Protein AF-A0A1A8URA5-F1 (afdb_monomer)

Structure (mmCIF, N/CA/C/O backbone):
data_AF-A0A1A8URA5-F1
#
_entry.id   AF-A0A1A8URA5-F1
#
loop_
_atom_site.group_PDB
_atom_site.id
_atom_site.type_symbol
_atom_site.label_atom_id
_atom_site.label_alt_id
_atom_site.label_comp_id
_atom_site.label_asym_id
_atom_site.label_entity_id
_atom_site.label_seq_id
_atom_site.pdbx_PDB_ins_code
_atom_site.Cartn_x
_atom_site.Cartn_y
_atom_site.Cartn_z
_atom_site.occupancy
_atom_site.B_iso_or_equiv
_atom_site.auth_seq_id
_atom_site.auth_comp_id
_atom_site.auth_asym_id
_atom_site.auth_atom_id
_atom_site.pdbx_PDB_model_num
ATOM 1 N N . GLY A 1 1 ? 18.551 -13.572 11.278 1.00 95.88 1 GLY A N 1
ATOM 2 C CA . GLY A 1 1 ? 18.389 -14.718 10.361 1.00 95.88 1 GLY A CA 1
ATOM 3 C C . GLY A 1 1 ? 17.526 -14.340 9.178 1.00 95.88 1 GLY A C 1
ATOM 4 O O . GLY A 1 1 ? 18.045 -14.217 8.079 1.00 95.88 1 GLY A O 1
ATOM 5 N N . HIS A 1 2 ? 16.234 -14.103 9.424 1.00 98.50 2 HIS A N 1
ATOM 6 C CA . HIS A 1 2 ? 15.233 -13.831 8.387 1.00 98.50 2 HIS A CA 1
ATOM 7 C C . HIS A 1 2 ? 15.563 -12.656 7.454 1.00 98.50 2 HIS A C 1
ATOM 9 O O . HIS A 1 2 ? 15.577 -12.844 6.243 1.00 98.50 2 HIS A O 1
ATOM 15 N N . GLU A 1 3 ? 15.889 -11.480 7.999 1.00 98.44 3 GLU A N 1
ATOM 16 C CA . GLU A 1 3 ? 16.283 -10.310 7.194 1.00 98.44 3 GLU A CA 1
ATOM 17 C C . GLU A 1 3 ? 17.623 -10.545 6.473 1.00 98.44 3 GLU A C 1
ATOM 19 O O . GLU A 1 3 ? 17.683 -10.483 5.248 1.00 98.44 3 GLU A O 1
ATOM 24 N N . LEU A 1 4 ? 18.649 -10.967 7.221 1.00 98.50 4 LEU A N 1
ATOM 25 C CA . LEU A 1 4 ? 20.008 -11.196 6.713 1.00 98.50 4 LEU A CA 1
ATOM 26 C C . LEU A 1 4 ? 20.098 -12.185 5.539 1.00 98.50 4 LEU A C 1
ATOM 28 O O . LEU A 1 4 ? 21.020 -12.092 4.735 1.00 98.50 4 LEU A O 1
ATOM 32 N N . CYS A 1 5 ? 19.181 -13.154 5.433 1.00 98.19 5 CYS A N 1
ATOM 33 C CA . CYS A 1 5 ? 19.190 -14.116 4.326 1.00 98.19 5 CYS A CA 1
ATOM 34 C C . CYS A 1 5 ? 18.607 -13.552 3.016 1.00 98.19 5 CYS A C 1
ATOM 36 O O . CYS A 1 5 ? 18.732 -14.192 1.971 1.00 98.19 5 CYS A O 1
ATOM 38 N N . ARG A 1 6 ? 17.941 -12.389 3.067 1.00 98.06 6 ARG A N 1
ATOM 39 C CA . ARG A 1 6 ? 17.245 -11.734 1.946 1.00 98.06 6 ARG A CA 1
ATOM 40 C C . ARG A 1 6 ? 17.378 -10.202 2.057 1.00 98.06 6 ARG A C 1
ATOM 42 O O . ARG A 1 6 ? 16.358 -9.514 2.223 1.00 98.06 6 ARG A O 1
ATOM 49 N N . PRO A 1 7 ? 18.608 -9.663 1.973 1.00 98.31 7 PRO A N 1
ATOM 50 C CA . PRO A 1 7 ? 18.840 -8.223 2.041 1.00 98.31 7 PRO A CA 1
ATOM 51 C C . PRO A 1 7 ? 18.148 -7.496 0.873 1.00 98.31 7 PRO A C 1
ATOM 53 O O . PRO A 1 7 ? 17.602 -8.126 -0.042 1.00 98.31 7 PRO A O 1
ATOM 56 N N . GLU A 1 8 ? 18.078 -6.165 0.927 1.00 98.62 8 GLU A N 1
ATOM 57 C CA . GLU A 1 8 ? 17.204 -5.400 0.027 1.00 98.62 8 GLU A CA 1
ATOM 58 C C . GLU A 1 8 ? 17.540 -5.537 -1.464 1.00 98.62 8 GLU A C 1
ATOM 60 O O . GLU A 1 8 ? 16.646 -5.423 -2.306 1.00 98.62 8 GLU A O 1
ATOM 65 N N . GLU A 1 9 ? 18.782 -5.876 -1.798 1.00 98.69 9 GLU A N 1
ATOM 66 C CA . GLU A 1 9 ? 19.239 -6.111 -3.167 1.00 98.69 9 GLU A CA 1
ATOM 67 C C . GLU A 1 9 ? 18.506 -7.285 -3.826 1.00 98.69 9 GLU A C 1
ATOM 69 O O . GLU A 1 9 ? 18.262 -7.252 -5.033 1.00 98.69 9 GLU A O 1
ATOM 74 N N . VAL A 1 10 ? 18.097 -8.294 -3.047 1.00 98.81 10 VAL A N 1
ATOM 75 C CA . VAL A 1 10 ? 17.320 -9.439 -3.553 1.00 98.81 10 VAL A CA 1
ATOM 76 C C . VAL A 1 10 ? 15.933 -8.985 -4.019 1.00 98.81 10 VAL A C 1
ATOM 78 O O . VAL A 1 10 ? 15.452 -9.417 -5.067 1.00 98.81 10 VAL A O 1
ATOM 81 N N . GLU A 1 11 ? 15.297 -8.077 -3.273 1.00 98.88 11 GLU A N 1
ATOM 82 C CA . GLU A 1 11 ? 14.012 -7.481 -3.660 1.00 98.88 11 GLU A CA 1
ATOM 83 C C . GLU A 1 11 ? 14.175 -6.584 -4.895 1.00 98.88 11 GLU A C 1
ATOM 85 O O . GLU A 1 11 ? 13.371 -6.654 -5.830 1.00 98.88 11 GLU A O 1
ATOM 90 N N . ALA A 1 12 ? 15.235 -5.772 -4.936 1.00 98.88 12 ALA A N 1
ATOM 91 C CA . ALA A 1 12 ? 15.509 -4.868 -6.048 1.00 98.88 12 ALA A CA 1
ATOM 92 C C . ALA A 1 12 ? 15.800 -5.609 -7.364 1.00 98.88 12 ALA A C 1
ATOM 94 O O . ALA A 1 12 ? 15.259 -5.224 -8.406 1.00 98.88 12 ALA A O 1
ATOM 95 N N . GLU A 1 13 ? 16.599 -6.681 -7.327 1.00 98.88 13 GLU A N 1
ATOM 96 C CA . GLU A 1 13 ? 16.888 -7.531 -8.491 1.00 98.88 13 GLU A CA 1
ATOM 97 C C . GLU A 1 13 ? 15.596 -8.106 -9.072 1.00 98.88 13 GLU A C 1
ATOM 99 O O . GLU A 1 13 ? 15.292 -7.888 -10.250 1.00 98.88 13 GLU A O 1
ATOM 104 N N . ALA A 1 14 ? 14.797 -8.773 -8.235 1.00 98.88 14 ALA A N 1
ATOM 105 C CA . ALA A 1 14 ? 13.565 -9.418 -8.671 1.00 98.88 14 ALA A CA 1
ATOM 106 C C . ALA A 1 14 ? 12.555 -8.395 -9.214 1.00 98.88 14 ALA A C 1
ATOM 108 O O . ALA A 1 14 ? 11.916 -8.640 -10.242 1.00 98.88 14 ALA A O 1
ATOM 109 N N . THR A 1 15 ? 12.468 -7.219 -8.583 1.00 98.94 15 THR A N 1
ATOM 110 C CA . THR A 1 15 ? 11.647 -6.095 -9.055 1.00 98.94 15 THR A CA 1
ATOM 111 C C . THR A 1 15 ? 12.089 -5.647 -10.447 1.00 98.94 15 THR A C 1
ATOM 113 O O . THR A 1 15 ? 11.268 -5.533 -11.362 1.00 98.94 15 THR A O 1
ATOM 116 N N . GLN A 1 16 ? 13.393 -5.439 -10.657 1.00 98.94 16 GLN A N 1
ATOM 117 C CA . GLN A 1 16 ? 13.922 -5.006 -11.949 1.00 98.94 16 GLN A CA 1
ATOM 118 C C . GLN A 1 16 ? 13.679 -6.063 -13.030 1.00 98.94 16 GLN A C 1
ATOM 120 O O . GLN A 1 16 ? 13.247 -5.717 -14.137 1.00 98.94 16 GLN A O 1
ATOM 125 N N . ARG A 1 17 ? 13.920 -7.337 -12.717 1.00 98.88 17 ARG A N 1
ATOM 126 C CA . ARG A 1 17 ? 13.706 -8.458 -13.636 1.00 98.88 17 ARG A CA 1
ATOM 127 C C . ARG A 1 17 ? 12.240 -8.588 -14.038 1.00 98.88 17 ARG A C 1
ATOM 129 O O . ARG A 1 17 ? 11.959 -8.654 -15.235 1.00 98.88 17 ARG A O 1
ATOM 136 N N . ALA A 1 18 ? 11.309 -8.530 -13.085 1.00 98.94 18 ALA A N 1
ATOM 137 C CA . ALA A 1 18 ? 9.875 -8.582 -13.368 1.00 98.94 18 ALA A CA 1
ATOM 138 C C . ALA A 1 18 ? 9.431 -7.429 -14.282 1.00 98.94 18 ALA A C 1
ATOM 140 O O . ALA A 1 18 ? 8.738 -7.653 -15.275 1.00 98.94 18 ALA A O 1
ATOM 141 N N . ILE A 1 19 ? 9.893 -6.204 -14.008 1.00 98.94 19 ILE A N 1
ATOM 142 C CA . ILE A 1 19 ? 9.593 -5.035 -14.846 1.00 98.94 19 ILE A CA 1
ATOM 143 C C . ILE A 1 19 ? 10.140 -5.218 -16.266 1.00 98.94 19 ILE A C 1
ATOM 145 O O . ILE A 1 19 ? 9.467 -4.849 -17.229 1.00 98.94 19 ILE A O 1
ATOM 149 N N . THR A 1 20 ? 11.355 -5.745 -16.418 1.00 98.88 20 THR A N 1
ATOM 150 C CA . THR A 1 20 ? 11.961 -5.977 -17.737 1.00 98.88 20 THR A CA 1
ATOM 151 C C . THR A 1 20 ? 11.157 -6.995 -18.543 1.00 98.88 20 THR A C 1
ATOM 153 O O . THR A 1 20 ? 10.846 -6.728 -19.703 1.00 98.88 20 THR A O 1
ATOM 156 N N . ILE A 1 21 ? 10.750 -8.106 -17.921 1.00 98.88 21 ILE A N 1
ATOM 157 C CA . ILE A 1 21 ? 9.913 -9.131 -18.561 1.00 98.88 21 ILE A CA 1
ATOM 158 C C . ILE A 1 21 ? 8.566 -8.532 -18.979 1.00 98.88 21 ILE A C 1
ATOM 160 O O . ILE A 1 21 ? 8.191 -8.626 -20.145 1.00 98.88 21 ILE A O 1
ATOM 164 N N . ALA A 1 22 ? 7.866 -7.859 -18.061 1.00 98.88 22 ALA A N 1
ATOM 165 C CA . ALA A 1 22 ? 6.565 -7.255 -18.343 1.00 98.88 22 ALA A CA 1
ATOM 166 C C . ALA A 1 22 ? 6.648 -6.212 -19.468 1.00 98.88 22 ALA A C 1
ATOM 168 O O . ALA A 1 22 ? 5.794 -6.168 -20.353 1.00 98.88 22 ALA A O 1
ATOM 169 N N . HIS A 1 23 ? 7.714 -5.407 -19.483 1.00 98.50 23 HIS A N 1
ATOM 170 C CA . HIS A 1 23 ? 7.939 -4.426 -20.536 1.00 98.50 23 HIS A CA 1
ATOM 171 C C . HIS A 1 23 ? 8.137 -5.068 -21.914 1.00 98.50 23 HIS A C 1
ATOM 173 O O . HIS A 1 23 ? 7.580 -4.553 -22.884 1.00 98.50 23 HIS A O 1
ATOM 179 N N . ALA A 1 24 ? 8.881 -6.176 -21.995 1.00 98.50 24 ALA A N 1
ATOM 180 C CA . ALA A 1 24 ? 9.167 -6.869 -23.252 1.00 98.50 24 ALA A CA 1
ATOM 181 C C . ALA A 1 24 ? 7.895 -7.358 -23.966 1.00 98.50 24 ALA A C 1
ATOM 183 O O . ALA A 1 24 ? 7.860 -7.410 -25.191 1.00 98.50 24 ALA A O 1
ATOM 184 N N . VAL A 1 25 ? 6.842 -7.660 -23.203 1.00 98.31 25 VAL A N 1
ATOM 185 C CA . VAL A 1 25 ? 5.545 -8.125 -23.719 1.00 98.31 25 VAL A CA 1
ATOM 186 C C . VAL A 1 25 ? 4.439 -7.065 -23.621 1.00 98.31 25 VAL A C 1
ATOM 188 O O . VAL A 1 25 ? 3.264 -7.395 -23.728 1.00 98.31 25 VAL A O 1
ATOM 191 N N . ASN A 1 26 ? 4.796 -5.797 -23.374 1.00 98.44 26 ASN A N 1
ATOM 192 C CA . ASN A 1 26 ? 3.856 -4.687 -23.163 1.00 98.44 26 ASN A CA 1
ATOM 193 C C . ASN A 1 26 ? 2.744 -5.001 -22.130 1.00 98.44 26 ASN A C 1
ATOM 195 O O . ASN A 1 26 ? 1.611 -4.544 -22.255 1.00 98.44 26 ASN A O 1
ATOM 199 N N . CYS A 1 27 ? 3.062 -5.769 -21.087 1.00 98.75 27 CYS A N 1
ATOM 200 C CA . CYS A 1 27 ? 2.136 -6.105 -20.009 1.00 98.75 27 CYS A CA 1
ATOM 201 C C . CYS A 1 27 ? 2.242 -5.069 -18.871 1.00 98.75 27 CYS A C 1
ATOM 203 O O . CYS A 1 27 ? 3.357 -4.728 -18.458 1.00 98.75 27 CYS A O 1
ATOM 205 N N . PRO A 1 28 ? 1.120 -4.540 -18.347 1.00 98.81 28 PRO A N 1
ATOM 206 C CA . PRO A 1 28 ? 1.145 -3.712 -17.148 1.00 98.81 28 PRO A CA 1
ATOM 207 C C . PRO A 1 28 ? 1.523 -4.552 -15.920 1.00 98.81 28 PRO A C 1
ATOM 209 O O . PRO A 1 28 ? 0.978 -5.634 -15.715 1.00 98.81 28 PRO A O 1
ATOM 212 N N . LEU A 1 29 ? 2.420 -4.039 -15.078 1.00 98.88 29 LEU A N 1
ATOM 213 C CA . LEU A 1 29 ? 2.914 -4.750 -13.896 1.00 98.88 29 LEU A CA 1
ATOM 214 C C . LEU A 1 29 ? 2.524 -4.044 -12.594 1.00 98.88 29 LEU A C 1
ATOM 216 O O . LEU A 1 29 ? 2.527 -2.816 -12.512 1.00 98.88 29 LEU A O 1
ATOM 220 N N . TYR A 1 30 ? 2.247 -4.827 -11.557 1.00 98.88 30 TYR A N 1
ATOM 221 C CA . TYR A 1 30 ? 2.014 -4.350 -10.198 1.00 98.88 30 TYR A CA 1
ATOM 222 C C . TYR A 1 30 ? 2.986 -5.051 -9.248 1.00 98.88 30 TYR A C 1
ATOM 224 O O . TYR A 1 30 ? 2.977 -6.277 -9.156 1.00 98.88 30 TYR A O 1
ATOM 232 N N . VAL A 1 31 ? 3.837 -4.283 -8.572 1.00 98.88 31 VAL A N 1
ATOM 233 C CA . VAL A 1 31 ? 4.787 -4.783 -7.574 1.00 98.88 31 VAL A CA 1
ATOM 234 C C . VAL A 1 31 ? 4.139 -4.628 -6.203 1.00 98.88 31 VAL A C 1
ATOM 236 O O . VAL A 1 31 ? 4.031 -3.515 -5.686 1.00 98.88 31 VAL A O 1
ATOM 239 N N . VAL A 1 32 ? 3.658 -5.750 -5.670 1.00 98.56 32 VAL A N 1
ATOM 240 C CA . VAL A 1 32 ? 3.082 -5.861 -4.322 1.00 98.56 32 VAL A CA 1
ATOM 241 C C . VAL A 1 32 ? 4.148 -5.651 -3.247 1.00 98.56 32 VAL A C 1
ATOM 243 O O . VAL A 1 32 ? 5.329 -5.887 -3.512 1.00 98.56 32 VAL A O 1
ATOM 246 N N . HIS A 1 33 ? 3.710 -5.216 -2.060 1.00 97.69 33 HIS A N 1
ATOM 247 C CA . HIS A 1 33 ? 4.510 -5.081 -0.832 1.00 97.69 33 HIS A CA 1
ATOM 248 C C . HIS A 1 33 ? 5.978 -4.661 -1.069 1.00 97.69 33 HIS A C 1
ATOM 250 O O . HIS A 1 33 ? 6.916 -5.410 -0.796 1.00 97.69 33 HIS A O 1
ATOM 256 N N . VAL A 1 34 ? 6.175 -3.454 -1.610 1.00 98.88 34 VAL A N 1
ATOM 257 C CA . VAL A 1 34 ? 7.495 -2.818 -1.753 1.00 98.88 34 VAL A CA 1
ATOM 258 C C . VAL A 1 34 ? 7.994 -2.420 -0.365 1.00 98.88 34 VAL A C 1
ATOM 260 O O . VAL A 1 34 ? 7.426 -1.522 0.263 1.00 98.88 34 VAL A O 1
ATOM 263 N N . MET A 1 35 ? 9.050 -3.079 0.108 1.00 98.81 35 MET A N 1
ATOM 264 C CA . MET A 1 35 ? 9.567 -2.946 1.474 1.00 98.81 35 MET A CA 1
ATOM 265 C C . MET A 1 35 ? 10.882 -2.174 1.549 1.00 98.81 35 MET A C 1
ATOM 267 O O . MET A 1 35 ? 11.264 -1.751 2.638 1.00 98.81 35 MET A O 1
ATOM 271 N N . SER A 1 36 ? 11.588 -1.983 0.429 1.00 98.88 36 SER A N 1
ATOM 272 C CA . SER A 1 36 ? 12.922 -1.374 0.424 1.00 98.88 36 SER A CA 1
ATOM 273 C C . SER A 1 36 ? 13.066 -0.122 -0.431 1.00 98.88 36 SER A C 1
ATOM 275 O O . SER A 1 36 ? 12.352 0.103 -1.414 1.00 98.88 36 SER A O 1
ATOM 277 N N . LYS A 1 37 ? 14.074 0.688 -0.090 1.00 98.94 37 LYS A N 1
ATOM 278 C CA . LYS A 1 37 ? 14.442 1.871 -0.872 1.00 98.94 37 LYS A CA 1
ATOM 279 C C . LYS A 1 37 ? 14.951 1.488 -2.254 1.00 98.94 37 LYS A C 1
ATOM 281 O O . LYS A 1 37 ? 14.629 2.167 -3.228 1.00 98.94 37 LYS A O 1
ATOM 286 N N . SER A 1 38 ? 15.767 0.441 -2.349 1.00 98.81 38 SER A N 1
ATOM 287 C CA . SER A 1 38 ? 16.322 -0.033 -3.620 1.00 98.81 38 SER A CA 1
ATOM 288 C C . SER A 1 38 ? 15.227 -0.502 -4.584 1.00 98.81 38 SER A C 1
ATOM 290 O O . SER A 1 38 ? 15.204 -0.047 -5.730 1.00 98.81 38 SER A O 1
ATOM 292 N N . ALA A 1 39 ? 14.257 -1.298 -4.128 1.00 98.94 39 ALA A N 1
ATOM 293 C CA . ALA A 1 39 ? 13.121 -1.720 -4.949 1.00 98.94 39 ALA A CA 1
ATOM 294 C C . ALA A 1 39 ? 12.223 -0.533 -5.338 1.00 98.94 39 ALA A C 1
ATOM 296 O O . ALA A 1 39 ? 11.844 -0.391 -6.505 1.00 98.94 39 ALA A O 1
ATOM 297 N N . ALA A 1 40 ? 11.963 0.391 -4.409 1.00 98.88 40 ALA A N 1
ATOM 298 C CA . ALA A 1 40 ? 11.201 1.602 -4.704 1.00 98.88 40 ALA A CA 1
ATOM 299 C C . ALA A 1 40 ? 11.896 2.499 -5.751 1.00 98.88 40 ALA A C 1
ATOM 301 O O . ALA A 1 40 ? 11.241 3.008 -6.663 1.00 98.88 40 ALA A O 1
ATOM 302 N N . LYS A 1 41 ? 13.232 2.632 -5.702 1.00 98.88 41 LYS A N 1
ATOM 303 C CA . LYS A 1 41 ? 14.029 3.322 -6.737 1.00 98.88 41 LYS A CA 1
ATOM 304 C C . LYS A 1 41 ? 13.928 2.633 -8.098 1.00 98.88 41 LYS A C 1
ATOM 306 O O . LYS A 1 41 ? 13.829 3.319 -9.114 1.00 98.88 41 LYS A O 1
ATOM 311 N N . VAL A 1 42 ? 13.924 1.300 -8.137 1.00 98.94 42 VAL A N 1
ATOM 312 C CA . VAL A 1 42 ? 13.728 0.537 -9.379 1.00 98.94 42 VAL A CA 1
ATOM 313 C C . VAL A 1 42 ? 12.355 0.841 -9.993 1.00 98.94 42 VAL A C 1
ATOM 315 O O . VAL A 1 42 ? 12.281 1.147 -11.187 1.00 98.94 42 VAL A O 1
ATOM 318 N N . VAL A 1 43 ? 11.280 0.830 -9.196 1.00 98.94 43 VAL A N 1
ATOM 319 C CA . VAL A 1 43 ? 9.925 1.194 -9.658 1.00 98.94 43 VAL A CA 1
ATOM 320 C C . VAL A 1 43 ? 9.887 2.642 -10.156 1.00 98.94 43 VAL A C 1
ATOM 322 O O . VAL A 1 43 ? 9.432 2.898 -11.272 1.00 98.94 43 VAL A O 1
ATOM 325 N N . SER A 1 44 ? 10.420 3.575 -9.369 1.00 98.88 44 SER A N 1
ATOM 326 C CA . SER A 1 44 ? 10.522 5.002 -9.696 1.00 98.88 44 SER A CA 1
ATOM 327 C C . SER A 1 44 ? 11.231 5.230 -11.044 1.00 98.88 44 SER A C 1
ATOM 329 O O . SER A 1 44 ? 10.675 5.833 -11.967 1.00 98.88 44 SER A O 1
ATOM 331 N N . ASN A 1 45 ? 12.415 4.641 -11.238 1.00 98.81 45 ASN A N 1
ATOM 332 C CA . ASN A 1 45 ? 13.174 4.741 -12.488 1.00 98.81 45 ASN A CA 1
ATOM 333 C C . ASN A 1 45 ? 12.444 4.096 -13.675 1.00 98.81 45 ASN A C 1
ATOM 335 O O . ASN A 1 45 ? 12.424 4.648 -14.778 1.00 98.81 45 ASN A O 1
ATOM 339 N N . ALA A 1 46 ? 11.807 2.943 -13.471 1.00 98.81 46 ALA A N 1
ATOM 340 C CA . ALA A 1 46 ? 11.002 2.291 -14.496 1.00 98.81 46 ALA A CA 1
ATOM 341 C C . ALA A 1 46 ? 9.829 3.172 -14.955 1.00 98.81 46 ALA A C 1
ATOM 343 O O . ALA A 1 46 ? 9.593 3.289 -16.162 1.00 98.81 46 ALA A O 1
ATOM 344 N N . ARG A 1 47 ? 9.129 3.825 -14.021 1.00 98.62 47 ARG A N 1
ATOM 345 C CA . ARG A 1 47 ? 8.033 4.759 -14.321 1.00 98.62 47 ARG A CA 1
ATOM 346 C C . ARG A 1 47 ? 8.523 5.981 -15.092 1.00 98.62 47 ARG A C 1
ATOM 348 O O . ARG A 1 47 ? 7.903 6.322 -16.099 1.00 98.62 47 ARG A O 1
ATOM 355 N N . ARG A 1 48 ? 9.657 6.576 -14.698 1.00 98.50 48 ARG A N 1
ATOM 356 C CA . ARG A 1 48 ? 10.302 7.687 -15.436 1.00 98.50 48 ARG A CA 1
ATOM 357 C C . ARG A 1 48 ? 10.676 7.301 -16.868 1.00 98.50 48 ARG A C 1
ATOM 359 O O . ARG A 1 48 ? 10.465 8.084 -17.785 1.00 98.50 48 ARG A O 1
ATOM 366 N N . ASN A 1 49 ? 11.104 6.057 -17.082 1.00 98.38 49 ASN A N 1
ATOM 367 C CA . ASN A 1 49 ? 11.342 5.481 -18.414 1.00 98.38 49 ASN A CA 1
ATOM 368 C C . ASN A 1 49 ? 10.046 5.091 -19.158 1.00 98.38 49 ASN A C 1
ATOM 370 O O . ASN A 1 49 ? 10.070 4.377 -20.163 1.00 98.38 49 ASN A O 1
ATOM 374 N N . GLY A 1 50 ? 8.888 5.511 -18.652 1.00 98.31 50 GLY A N 1
ATOM 375 C CA . GLY A 1 50 ? 7.585 5.271 -19.246 1.00 98.31 50 GLY A CA 1
ATOM 376 C C . GLY A 1 50 ? 7.072 3.842 -19.089 1.00 98.31 50 GLY A C 1
ATOM 377 O O . GLY A 1 50 ? 6.062 3.516 -19.705 1.00 98.31 50 GLY A O 1
ATOM 378 N N . ARG A 1 51 ? 7.689 2.951 -18.309 1.00 98.50 51 ARG A N 1
ATOM 379 C CA . ARG A 1 51 ? 7.154 1.587 -18.126 1.00 98.50 51 ARG A CA 1
ATOM 380 C C . ARG A 1 51 ? 5.794 1.647 -17.409 1.00 98.50 51 ARG A C 1
ATOM 382 O O . ARG A 1 51 ? 5.559 2.519 -16.574 1.00 98.50 51 ARG A O 1
ATOM 389 N N . VAL A 1 52 ? 4.863 0.755 -17.767 1.00 98.75 52 VAL A N 1
ATOM 390 C CA . VAL A 1 52 ? 3.554 0.681 -17.089 1.00 98.75 52 VAL A CA 1
ATOM 391 C C . VAL A 1 52 ? 3.706 -0.212 -15.866 1.00 98.75 52 VAL A C 1
ATOM 393 O O . VAL A 1 52 ? 3.451 -1.408 -15.930 1.00 98.75 52 VAL A O 1
ATOM 396 N N . VAL A 1 53 ? 4.187 0.380 -14.774 1.00 98.88 53 VAL A N 1
ATOM 397 C CA . VAL A 1 53 ? 4.366 -0.299 -13.490 1.00 98.88 53 VAL A CA 1
ATOM 398 C C . VAL A 1 53 ? 3.794 0.533 -12.342 1.00 98.88 53 VAL A C 1
ATOM 400 O O . VAL A 1 53 ? 3.894 1.767 -12.339 1.00 98.88 53 VAL A O 1
ATOM 403 N N . PHE A 1 54 ? 3.197 -0.160 -11.379 1.00 98.88 54 PHE A N 1
ATOM 404 C CA . PHE A 1 54 ? 2.711 0.376 -10.111 1.00 98.88 54 PHE A CA 1
ATOM 405 C C . PHE A 1 54 ? 3.465 -0.300 -8.965 1.00 98.88 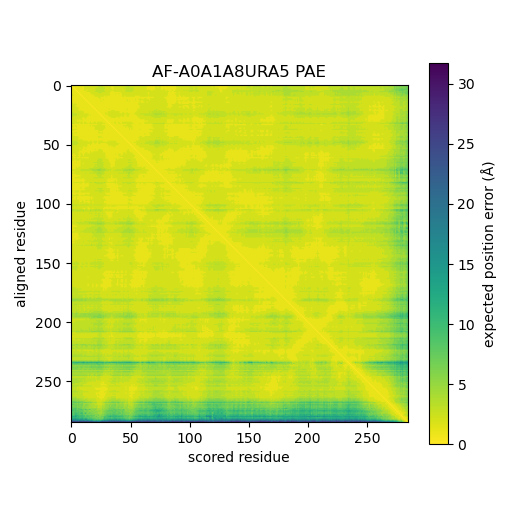54 PHE A C 1
ATOM 407 O O . PHE A 1 54 ? 3.742 -1.495 -9.046 1.00 98.88 54 PHE A O 1
ATOM 414 N N . GLY A 1 55 ? 3.797 0.457 -7.921 1.00 98.88 55 GLY A N 1
ATOM 415 C CA . GLY A 1 55 ? 4.371 -0.077 -6.686 1.00 98.88 55 GLY A CA 1
ATOM 416 C C . GLY A 1 55 ? 3.434 0.156 -5.508 1.00 98.88 55 GLY A C 1
ATOM 417 O O . GLY A 1 55 ? 2.839 1.235 -5.402 1.00 98.88 55 GLY A O 1
ATOM 418 N N . GLU A 1 56 ? 3.323 -0.849 -4.646 1.00 98.88 56 GLU A N 1
ATOM 419 C CA . GLU A 1 56 ? 2.484 -0.848 -3.450 1.00 98.88 56 GLU A CA 1
ATOM 420 C C . GLU A 1 56 ? 3.337 -1.025 -2.188 1.00 98.88 56 GLU A C 1
ATOM 422 O O . GLU A 1 56 ? 3.679 -2.153 -1.839 1.00 98.88 56 GLU A O 1
ATOM 427 N N . PRO A 1 57 ? 3.697 0.052 -1.472 1.00 98.88 57 PRO A N 1
ATOM 428 C CA . PRO A 1 57 ? 4.149 -0.073 -0.096 1.00 98.88 57 PRO A CA 1
ATOM 429 C C . PRO A 1 57 ? 2.979 -0.482 0.805 1.00 98.88 57 PRO A C 1
ATOM 431 O O . PRO A 1 57 ? 1.804 -0.259 0.495 1.00 98.88 57 PRO A O 1
ATOM 434 N N . ILE A 1 58 ? 3.298 -1.047 1.963 1.00 98.94 58 ILE A N 1
ATOM 435 C CA . ILE A 1 58 ? 2.303 -1.463 2.956 1.00 98.94 58 ILE A CA 1
ATOM 436 C C . ILE A 1 58 ? 2.447 -0.675 4.254 1.00 98.94 58 ILE A C 1
ATOM 438 O O . ILE A 1 58 ? 3.497 -0.090 4.519 1.00 98.94 58 ILE A O 1
ATOM 442 N N . ALA A 1 59 ? 1.402 -0.696 5.086 1.00 98.88 59 ALA A N 1
ATOM 443 C CA . ALA A 1 59 ? 1.395 -0.024 6.388 1.00 98.88 59 ALA A CA 1
ATOM 444 C C . ALA A 1 59 ? 2.652 -0.324 7.226 1.00 98.88 59 ALA A C 1
ATOM 446 O O . ALA A 1 59 ? 3.240 0.600 7.780 1.00 98.88 59 ALA A O 1
ATOM 447 N N . ALA A 1 60 ? 3.102 -1.585 7.264 1.00 98.88 60 ALA A N 1
ATOM 448 C CA . ALA A 1 60 ? 4.306 -1.982 7.993 1.00 98.88 60 ALA A CA 1
ATOM 449 C C . ALA A 1 60 ? 5.552 -1.233 7.489 1.00 98.88 60 ALA A C 1
ATOM 451 O O . ALA A 1 60 ? 6.206 -0.548 8.268 1.00 98.88 60 ALA A O 1
ATOM 452 N N . GLY A 1 61 ? 5.825 -1.280 6.180 1.00 98.81 61 GLY A N 1
ATOM 453 C CA . GLY A 1 61 ? 6.972 -0.600 5.568 1.00 98.81 61 GLY A CA 1
ATOM 454 C C . GLY A 1 61 ? 6.912 0.931 5.624 1.00 98.81 61 GLY A C 1
ATOM 455 O O . GLY A 1 61 ? 7.936 1.575 5.444 1.00 98.81 61 GLY A O 1
ATOM 456 N N . LEU A 1 62 ? 5.740 1.521 5.880 1.00 98.94 62 LEU A N 1
ATOM 457 C CA . LEU A 1 62 ? 5.549 2.972 6.030 1.00 98.94 62 LEU A CA 1
ATOM 458 C C . LEU A 1 62 ? 5.557 3.442 7.493 1.00 98.94 62 LEU A C 1
ATOM 460 O O . LEU A 1 62 ? 5.810 4.619 7.750 1.00 98.94 62 LEU A O 1
ATOM 464 N N . GLY A 1 63 ? 5.254 2.551 8.439 1.00 98.69 63 GLY A N 1
ATOM 465 C CA . GLY A 1 63 ? 5.070 2.889 9.851 1.00 98.69 63 GLY A CA 1
ATOM 466 C C . GLY A 1 63 ? 6.210 2.457 10.770 1.00 98.69 63 GLY A C 1
ATOM 467 O O . GLY A 1 63 ? 6.412 3.091 11.802 1.00 98.69 63 GLY A O 1
ATOM 468 N N . THR A 1 64 ? 6.951 1.405 10.420 1.00 98.81 64 THR A N 1
ATOM 469 C CA . THR A 1 64 ? 8.006 0.820 11.263 1.00 98.81 64 THR A CA 1
ATOM 470 C C . THR A 1 64 ? 9.144 0.251 10.412 1.00 98.81 64 THR A C 1
ATOM 472 O O . THR A 1 64 ? 9.087 0.284 9.184 1.00 98.81 64 THR A O 1
ATOM 475 N N . ASP A 1 65 ? 10.194 -0.258 11.050 1.00 98.81 65 ASP A N 1
ATOM 476 C CA . ASP A 1 65 ? 11.398 -0.751 10.386 1.00 98.81 65 ASP A CA 1
ATOM 477 C C . ASP A 1 65 ? 11.884 -2.102 10.946 1.00 98.81 65 ASP A C 1
ATOM 479 O O . ASP A 1 65 ? 11.334 -2.676 11.892 1.00 98.81 65 ASP A O 1
ATOM 483 N N . GLY A 1 66 ? 12.910 -2.649 10.298 1.00 98.69 66 GLY A N 1
ATOM 484 C CA . GLY A 1 66 ? 13.470 -3.967 10.580 1.00 98.69 66 GLY A CA 1
ATOM 485 C C . GLY A 1 66 ? 14.420 -4.011 11.774 1.00 98.69 66 GLY A C 1
ATOM 486 O O . GLY A 1 66 ? 14.878 -5.101 12.117 1.00 98.69 66 GLY A O 1
ATOM 487 N N . THR A 1 67 ? 14.718 -2.888 12.440 1.00 98.81 67 THR A N 1
ATOM 488 C CA . THR A 1 67 ? 15.559 -2.902 13.655 1.00 98.81 67 THR A CA 1
ATOM 489 C C . THR A 1 67 ? 14.934 -3.766 14.756 1.00 98.81 67 THR A C 1
ATOM 491 O O . THR A 1 67 ? 15.649 -4.407 15.529 1.00 98.81 67 THR A O 1
ATOM 494 N N . ASN A 1 68 ? 13.605 -3.909 14.735 1.00 98.75 68 ASN A N 1
ATOM 495 C CA . ASN A 1 68 ? 12.830 -4.808 15.589 1.00 98.75 68 ASN A CA 1
ATOM 496 C C . ASN A 1 68 ? 13.277 -6.280 15.521 1.00 98.75 68 ASN A C 1
ATOM 498 O O . ASN A 1 68 ? 13.137 -6.999 16.509 1.00 98.75 68 ASN A O 1
ATOM 502 N N . TYR A 1 69 ? 13.880 -6.740 14.417 1.00 98.81 69 TYR A N 1
ATOM 503 C CA . TYR A 1 69 ? 14.412 -8.107 14.320 1.00 98.81 69 TYR A CA 1
ATOM 504 C C . TYR A 1 69 ? 15.607 -8.376 15.244 1.00 98.81 69 TYR A C 1
ATOM 506 O O . TYR A 1 69 ? 15.919 -9.538 15.508 1.00 98.81 69 TYR A O 1
ATOM 514 N N . TRP A 1 70 ? 16.276 -7.329 15.734 1.00 98.69 70 TRP A N 1
ATOM 515 C CA . TRP A 1 70 ? 17.391 -7.418 16.683 1.00 98.69 70 TRP A CA 1
ATOM 516 C C . TRP A 1 70 ? 16.965 -7.178 18.136 1.00 98.69 70 TRP A C 1
ATOM 518 O O . TRP A 1 70 ? 17.822 -7.127 19.026 1.00 98.69 70 TRP A O 1
ATOM 528 N N . HIS A 1 71 ? 15.661 -7.046 18.399 1.00 98.69 71 HIS A N 1
ATOM 529 C CA . HIS A 1 71 ? 15.146 -6.921 19.756 1.00 98.69 71 HIS A CA 1
ATOM 530 C C . HIS A 1 71 ? 15.544 -8.136 20.611 1.00 98.69 71 HIS A C 1
ATOM 532 O O . HIS A 1 71 ? 15.593 -9.268 20.127 1.00 98.69 71 HIS A O 1
ATOM 538 N N . LYS A 1 72 ? 15.858 -7.905 21.894 1.00 98.56 72 LYS A N 1
ATOM 539 C CA . LYS A 1 72 ? 16.350 -8.964 22.796 1.00 98.56 72 LYS A CA 1
ATOM 540 C C . LYS A 1 72 ? 15.279 -9.993 23.136 1.00 98.56 72 LYS A C 1
ATOM 542 O O . LYS A 1 72 ? 15.601 -11.163 23.324 1.00 98.56 72 LYS A O 1
ATOM 547 N N . GLU A 1 73 ? 14.020 -9.571 23.188 1.00 98.56 73 GLU A N 1
ATOM 548 C CA . GLU A 1 73 ? 12.900 -10.493 23.347 1.00 98.56 73 GLU A CA 1
ATOM 549 C C . GLU A 1 73 ? 12.529 -11.138 22.016 1.00 98.56 73 GLU A C 1
ATOM 551 O O . GLU A 1 73 ? 12.134 -10.461 21.064 1.00 98.56 73 GLU A O 1
ATOM 556 N N . TRP A 1 74 ? 12.619 -12.467 21.978 1.00 98.69 74 TRP A N 1
ATOM 557 C CA . TRP A 1 74 ? 12.336 -13.258 20.786 1.00 98.69 74 TRP A CA 1
ATOM 558 C C . TRP A 1 74 ? 10.904 -13.054 20.273 1.00 98.69 74 TRP A C 1
ATOM 560 O O . TRP A 1 74 ? 10.708 -12.906 19.070 1.00 98.69 74 TRP A O 1
ATOM 570 N N . ALA A 1 75 ? 9.913 -13.000 21.173 1.00 98.56 75 ALA A N 1
ATOM 571 C CA . ALA A 1 75 ? 8.506 -12.835 20.802 1.00 98.56 75 ALA A CA 1
ATOM 572 C C . ALA A 1 75 ? 8.256 -11.501 20.083 1.00 98.56 75 ALA A C 1
ATOM 574 O O . ALA A 1 75 ? 7.582 -11.483 19.054 1.00 98.56 75 ALA A O 1
ATOM 575 N N . HIS A 1 76 ? 8.877 -10.416 20.563 1.00 98.75 76 HIS A N 1
ATOM 576 C CA . HIS A 1 76 ? 8.871 -9.122 19.879 1.00 98.75 76 HIS A CA 1
ATOM 577 C C . HIS A 1 76 ? 9.466 -9.255 18.480 1.00 98.75 76 HIS A C 1
ATOM 579 O O . HIS A 1 76 ? 8.785 -8.976 17.503 1.00 98.75 76 HIS A O 1
ATOM 585 N N . ALA A 1 77 ? 10.701 -9.754 18.359 1.00 98.81 77 ALA A N 1
ATOM 586 C CA . ALA A 1 77 ? 11.376 -9.871 17.066 1.00 98.81 77 ALA A CA 1
ATOM 587 C C . ALA A 1 77 ? 10.596 -10.748 16.062 1.00 98.81 77 ALA A C 1
ATOM 589 O O . ALA A 1 77 ? 10.480 -10.400 14.884 1.00 98.81 77 ALA A O 1
ATOM 590 N N . ALA A 1 78 ? 10.021 -11.862 16.523 1.00 98.75 78 ALA A N 1
ATOM 591 C CA . ALA A 1 78 ? 9.204 -12.762 15.712 1.00 98.75 78 ALA A CA 1
ATOM 592 C C . ALA A 1 78 ? 7.884 -12.119 15.250 1.00 98.75 78 ALA A C 1
ATOM 594 O O . ALA A 1 78 ? 7.410 -12.418 14.148 1.00 98.75 78 ALA A O 1
ATOM 595 N N . GLY A 1 79 ? 7.320 -11.202 16.043 1.00 98.62 79 GLY A N 1
ATOM 596 C CA . GLY A 1 79 ? 6.103 -10.458 15.713 1.00 98.62 79 GLY A CA 1
ATOM 597 C C . GLY A 1 79 ? 6.204 -9.658 14.409 1.00 98.62 79 GLY A C 1
ATOM 598 O O . GLY A 1 79 ? 5.205 -9.509 13.708 1.00 98.62 79 GLY A O 1
ATOM 599 N N . PHE A 1 80 ? 7.413 -9.235 14.026 1.00 98.81 80 PHE A N 1
ATOM 600 C CA . PHE A 1 80 ? 7.682 -8.451 12.813 1.00 98.81 80 PHE A CA 1
ATOM 601 C C . PHE A 1 80 ? 8.044 -9.312 11.587 1.00 98.81 80 PHE A C 1
ATOM 603 O O . PHE A 1 80 ? 8.307 -8.777 10.508 1.00 98.81 80 PHE A O 1
ATOM 610 N N . VAL A 1 81 ? 8.141 -10.643 11.717 1.00 98.88 81 VAL A N 1
ATOM 611 C CA . VAL A 1 81 ? 8.604 -11.524 10.624 1.00 98.88 81 VAL A CA 1
ATOM 612 C C . VAL A 1 81 ? 7.558 -11.616 9.511 1.00 98.88 81 VAL A C 1
ATOM 614 O O . VAL A 1 81 ? 6.469 -12.156 9.718 1.00 98.88 81 VAL A O 1
ATOM 617 N N . MET A 1 82 ? 7.926 -11.136 8.320 1.00 98.81 82 MET A N 1
ATOM 618 C CA . MET A 1 82 ? 7.149 -11.206 7.077 1.00 98.81 82 MET A CA 1
ATOM 619 C C . MET A 1 82 ? 8.060 -11.223 5.838 1.00 98.81 82 MET A C 1
ATOM 621 O O . MET A 1 82 ? 9.271 -11.027 5.961 1.00 98.81 82 MET A O 1
ATOM 625 N N . GLY A 1 83 ? 7.510 -11.478 4.648 1.00 98.06 83 GLY A N 1
ATOM 626 C CA . GLY A 1 83 ? 8.275 -11.561 3.402 1.00 98.06 83 GLY A CA 1
ATOM 627 C C . GLY A 1 83 ? 7.697 -10.659 2.306 1.00 98.06 83 GLY A C 1
ATOM 628 O O . GLY A 1 83 ? 6.552 -10.892 1.943 1.00 98.06 83 GLY A O 1
ATOM 629 N N . PRO A 1 84 ? 8.472 -9.721 1.721 1.00 98.44 84 PRO A N 1
ATOM 630 C CA . PRO A 1 84 ? 9.847 -9.338 2.066 1.00 98.44 84 PRO A CA 1
ATOM 631 C C . PRO A 1 84 ? 9.971 -8.786 3.502 1.00 98.44 84 PRO A C 1
ATOM 633 O O . PRO A 1 84 ? 8.991 -8.278 4.041 1.00 98.44 84 PRO A O 1
ATOM 636 N N . PRO A 1 85 ? 11.147 -8.894 4.148 1.00 98.75 85 PRO A N 1
ATOM 637 C CA . PRO A 1 85 ? 11.328 -8.405 5.512 1.00 98.75 85 PRO A CA 1
ATOM 638 C C . PRO A 1 85 ? 11.299 -6.872 5.565 1.00 98.75 85 PRO A C 1
ATOM 640 O O . PRO A 1 85 ? 11.690 -6.195 4.610 1.00 98.75 85 PRO A O 1
ATOM 643 N N . LEU A 1 86 ? 10.905 -6.326 6.718 1.00 98.88 86 LEU A N 1
ATOM 644 C CA . LEU A 1 86 ? 11.154 -4.920 7.042 1.00 98.88 86 LEU A CA 1
ATOM 645 C C . LEU A 1 86 ? 12.659 -4.631 6.986 1.00 98.88 86 LEU A C 1
ATOM 647 O O . LEU A 1 86 ? 13.483 -5.482 7.322 1.00 98.88 86 LEU A O 1
ATOM 651 N N . ARG A 1 87 ? 13.042 -3.429 6.556 1.00 98.75 87 ARG A N 1
ATOM 652 C CA . ARG A 1 87 ? 14.459 -3.098 6.352 1.00 98.75 87 ARG A CA 1
ATOM 653 C C . ARG A 1 87 ? 15.071 -2.470 7.599 1.00 98.75 87 ARG A C 1
ATOM 655 O O . ARG A 1 87 ? 14.426 -1.609 8.188 1.00 98.75 87 ARG A O 1
ATOM 662 N N . PRO A 1 88 ? 16.290 -2.868 8.007 1.00 98.62 88 PRO A N 1
ATOM 663 C CA . PRO A 1 88 ? 16.923 -2.362 9.223 1.00 98.62 88 PRO A CA 1
ATOM 664 C C . PRO A 1 88 ? 17.424 -0.920 9.094 1.00 98.62 88 PRO A C 1
ATOM 666 O O . PRO A 1 88 ? 17.776 -0.325 10.105 1.00 98.62 88 PRO A O 1
ATOM 669 N N . ASP A 1 89 ? 17.465 -0.347 7.883 1.00 98.75 89 ASP A N 1
ATOM 670 C CA . ASP A 1 89 ? 17.694 1.088 7.703 1.00 98.75 89 ASP A CA 1
ATOM 671 C C . ASP A 1 89 ? 16.452 1.869 8.187 1.00 98.75 89 ASP A C 1
ATOM 673 O O . ASP A 1 89 ? 15.416 1.840 7.503 1.00 98.75 89 ASP A O 1
ATOM 677 N N . PRO A 1 90 ? 16.548 2.614 9.307 1.00 98.69 90 PRO A N 1
ATOM 678 C CA . PRO A 1 90 ? 15.410 3.291 9.933 1.00 98.69 90 PRO A CA 1
ATOM 679 C C . PRO A 1 90 ? 14.861 4.451 9.093 1.00 98.69 90 PRO A C 1
ATOM 681 O O . PRO A 1 90 ? 13.774 4.961 9.347 1.00 98.69 90 PRO A O 1
ATOM 684 N N . SER A 1 91 ? 15.583 4.885 8.057 1.00 98.81 91 SER A N 1
ATOM 685 C CA . SER A 1 91 ? 15.097 5.910 7.130 1.00 98.81 91 SER A CA 1
ATOM 686 C C . SER A 1 91 ? 14.304 5.331 5.949 1.00 98.81 91 SER A C 1
ATOM 688 O O . SER A 1 91 ? 13.833 6.084 5.093 1.00 98.81 91 SER A O 1
ATOM 690 N N . THR A 1 92 ? 14.118 4.006 5.890 1.00 98.94 92 THR A N 1
ATOM 691 C CA . THR A 1 92 ? 13.284 3.334 4.877 1.00 98.94 92 THR A CA 1
ATOM 692 C C . THR A 1 92 ? 11.833 3.817 4.889 1.00 98.94 92 THR A C 1
ATOM 694 O O . THR A 1 92 ? 11.375 4.244 3.828 1.00 98.94 92 THR A O 1
ATOM 697 N N . PRO A 1 93 ? 11.117 3.861 6.030 1.00 98.94 93 PRO A N 1
ATOM 698 C CA . PRO A 1 93 ? 9.694 4.201 6.018 1.00 98.94 93 PRO A CA 1
ATOM 699 C C . PRO A 1 93 ? 9.423 5.628 5.543 1.00 98.94 93 PRO A C 1
ATOM 701 O O . PRO A 1 93 ? 8.552 5.858 4.704 1.00 98.94 93 PRO A O 1
ATOM 704 N N . GLY A 1 94 ? 10.242 6.583 5.997 1.00 98.88 94 GLY A N 1
ATOM 705 C CA . GLY A 1 94 ? 10.171 7.973 5.547 1.00 98.88 94 GLY A CA 1
ATOM 706 C C . GLY A 1 94 ? 10.427 8.122 4.045 1.00 98.88 94 GLY A C 1
ATOM 707 O O . GLY A 1 94 ? 9.687 8.838 3.376 1.00 98.88 94 GLY A O 1
ATOM 708 N N . PHE A 1 95 ? 11.417 7.401 3.506 1.00 98.94 95 PHE A N 1
ATOM 709 C CA . PHE A 1 95 ? 11.727 7.409 2.074 1.00 98.94 95 PHE A CA 1
ATOM 710 C C . PHE A 1 95 ? 10.604 6.791 1.229 1.00 98.94 95 PHE A C 1
ATOM 712 O O . PHE A 1 95 ? 10.240 7.335 0.188 1.00 98.94 95 PHE A O 1
ATOM 719 N N . LEU A 1 96 ? 10.023 5.671 1.671 1.00 98.94 96 LEU A N 1
ATOM 720 C CA . LEU A 1 96 ? 8.870 5.071 0.995 1.00 98.94 96 LEU A CA 1
ATOM 721 C C . LEU A 1 96 ? 7.661 6.014 1.016 1.00 98.94 96 LEU A C 1
ATOM 723 O O . LEU A 1 96 ? 6.963 6.126 0.008 1.00 98.94 96 LEU A O 1
ATOM 727 N N . MET A 1 97 ? 7.452 6.741 2.119 1.00 98.94 97 MET A N 1
ATOM 728 C CA . MET A 1 97 ? 6.404 7.756 2.216 1.00 98.94 97 MET A CA 1
ATOM 729 C C . MET A 1 97 ? 6.633 8.926 1.246 1.00 98.94 97 MET A C 1
ATOM 731 O O . MET A 1 97 ? 5.680 9.371 0.610 1.00 98.94 97 MET A O 1
ATOM 735 N N . ASP A 1 98 ? 7.877 9.379 1.059 1.00 98.94 98 ASP A N 1
ATOM 736 C CA . ASP A 1 98 ? 8.214 10.418 0.069 1.00 98.94 98 ASP A CA 1
ATOM 737 C C . ASP A 1 98 ? 7.904 9.964 -1.365 1.00 98.94 98 ASP A C 1
ATOM 739 O O . ASP A 1 98 ? 7.331 10.708 -2.165 1.00 98.94 98 ASP A O 1
ATOM 743 N N . LEU A 1 99 ? 8.229 8.713 -1.698 1.00 98.88 99 LEU A N 1
ATOM 744 C CA . LEU A 1 99 ? 7.918 8.143 -3.012 1.00 98.88 99 LEU A CA 1
ATOM 745 C C . LEU A 1 99 ? 6.412 7.903 -3.197 1.00 98.88 99 LEU A C 1
ATOM 747 O O . LEU A 1 99 ? 5.910 7.997 -4.320 1.00 98.88 99 LEU A O 1
ATOM 751 N N . LEU A 1 100 ? 5.678 7.628 -2.118 1.00 98.88 100 LEU A N 1
ATOM 752 C CA . LEU A 1 100 ? 4.219 7.536 -2.129 1.00 98.88 100 LEU A CA 1
ATOM 753 C C . LEU A 1 100 ? 3.566 8.910 -2.337 1.00 98.88 100 LEU A C 1
ATOM 755 O O . LEU A 1 100 ? 2.607 9.021 -3.108 1.00 98.88 100 LEU A O 1
ATOM 759 N N . ALA A 1 101 ? 4.095 9.957 -1.702 1.00 98.88 101 ALA A N 1
ATOM 760 C CA . ALA A 1 101 ? 3.654 11.336 -1.892 1.00 98.88 101 ALA A CA 1
ATOM 761 C C . ALA A 1 101 ? 3.848 11.799 -3.346 1.00 98.88 101 ALA A C 1
ATOM 763 O O . ALA A 1 101 ? 2.922 12.346 -3.943 1.00 98.88 101 ALA A O 1
ATOM 764 N N . ASN A 1 102 ? 4.994 11.467 -3.948 1.00 98.31 102 ASN A N 1
ATOM 765 C CA . ASN A 1 102 ? 5.369 11.880 -5.306 1.00 98.31 102 ASN A CA 1
ATOM 766 C C . ASN A 1 102 ? 4.875 10.951 -6.437 1.00 98.31 102 ASN A C 1
ATOM 768 O O . ASN A 1 102 ? 5.285 11.108 -7.585 1.00 98.31 102 ASN A O 1
ATOM 772 N N . ASP A 1 103 ? 4.000 9.983 -6.144 1.00 98.62 103 ASP A N 1
ATOM 773 C CA . ASP A 1 103 ? 3.436 9.021 -7.114 1.00 98.62 103 ASP A CA 1
ATOM 774 C C . ASP A 1 103 ? 4.443 8.090 -7.808 1.00 98.62 103 ASP A C 1
ATOM 776 O O . ASP A 1 103 ? 4.109 7.413 -8.785 1.00 98.62 103 ASP A O 1
ATOM 780 N N . ASP A 1 104 ? 5.659 7.973 -7.278 1.00 98.69 104 ASP A N 1
ATOM 781 C CA . ASP A 1 104 ? 6.575 6.889 -7.642 1.00 98.69 104 ASP A CA 1
ATOM 782 C C . ASP A 1 104 ? 6.037 5.541 -7.133 1.00 98.69 104 ASP A C 1
ATOM 784 O O . ASP A 1 104 ? 6.111 4.528 -7.834 1.00 98.69 104 ASP A O 1
ATOM 788 N N . LEU A 1 105 ? 5.414 5.558 -5.954 1.00 98.88 105 LEU A N 1
ATOM 789 C CA . LEU A 1 105 ? 4.565 4.497 -5.418 1.00 98.88 105 LEU A CA 1
ATOM 790 C C . LEU A 1 105 ? 3.104 4.970 -5.446 1.00 98.88 105 LEU A C 1
ATOM 792 O O . LEU A 1 105 ? 2.814 6.142 -5.203 1.00 98.88 105 LEU A O 1
ATOM 796 N N . SER A 1 106 ? 2.172 4.086 -5.805 1.00 97.69 106 SER A N 1
ATOM 797 C CA . SER A 1 106 ? 0.849 4.520 -6.291 1.00 97.69 106 SER A CA 1
ATOM 798 C C . SER A 1 106 ? -0.312 4.221 -5.344 1.00 97.69 106 SER A C 1
ATOM 800 O O . SER A 1 106 ? -1.364 4.848 -5.457 1.00 97.69 106 SER A O 1
ATOM 802 N N . VAL A 1 107 ? -0.178 3.248 -4.452 1.00 98.25 107 VAL A N 1
ATOM 803 C CA . VAL A 1 107 ? -1.293 2.700 -3.667 1.00 98.25 107 VAL A CA 1
ATOM 804 C C . VAL A 1 107 ? -0.749 1.989 -2.436 1.00 98.25 107 VAL A C 1
ATOM 806 O O . VAL A 1 107 ? 0.408 1.590 -2.432 1.00 98.25 107 VAL A O 1
ATOM 809 N N . THR A 1 108 ? -1.560 1.852 -1.391 1.00 98.81 108 THR A N 1
ATOM 810 C CA . THR A 1 108 ? -1.154 1.195 -0.145 1.00 98.81 108 THR A CA 1
ATOM 811 C C . THR A 1 108 ? -1.990 -0.033 0.170 1.00 98.81 108 THR A C 1
ATOM 813 O O . THR A 1 108 ? -3.221 0.013 0.115 1.00 98.81 108 THR A O 1
ATOM 816 N N . GLY A 1 109 ? -1.304 -1.102 0.570 1.00 98.69 109 GLY A N 1
ATOM 817 C CA . GLY A 1 109 ? -1.891 -2.299 1.164 1.00 98.69 109 GLY A CA 1
ATOM 818 C C . GLY A 1 109 ? -1.495 -2.456 2.633 1.00 98.69 109 GLY A C 1
ATOM 819 O O . GLY A 1 109 ? -0.974 -1.536 3.271 1.00 98.69 109 GLY A O 1
ATOM 820 N N . THR A 1 110 ? -1.732 -3.644 3.177 1.00 98.69 110 THR A N 1
ATOM 821 C CA . THR A 1 110 ? -1.268 -4.028 4.523 1.00 98.69 110 THR A CA 1
ATOM 822 C C . THR A 1 110 ? -0.517 -5.337 4.543 1.00 98.69 110 THR A C 1
ATOM 824 O O . THR A 1 110 ? 0.269 -5.532 5.459 1.00 98.69 110 THR A O 1
ATOM 827 N N . ASP A 1 111 ? -0.780 -6.211 3.568 1.00 98.25 111 ASP A N 1
ATOM 828 C CA . ASP A 1 111 ? -0.361 -7.610 3.620 1.00 98.25 111 ASP A CA 1
ATOM 829 C C . ASP A 1 111 ? -0.755 -8.272 4.958 1.00 98.25 111 ASP A C 1
ATOM 831 O O . ASP A 1 111 ? 0.017 -8.980 5.602 1.00 98.25 111 ASP A O 1
ATOM 835 N N . ASN A 1 112 ? -1.967 -7.949 5.433 1.00 98.69 112 ASN A N 1
ATOM 836 C CA . ASN A 1 112 ? -2.445 -8.384 6.739 1.00 98.69 112 ASN A CA 1
ATOM 837 C C . ASN A 1 112 ? -2.587 -9.910 6.778 1.00 98.69 112 ASN A C 1
ATOM 839 O O . ASN A 1 112 ? -3.548 -10.467 6.244 1.00 98.69 112 ASN A O 1
ATOM 843 N N . CYS A 1 113 ? -1.663 -10.561 7.472 1.00 98.56 113 CYS A N 1
ATOM 844 C CA . CYS A 1 113 ? -1.579 -12.006 7.612 1.00 98.56 113 CYS A CA 1
ATOM 845 C C . CYS A 1 113 ? -1.118 -12.310 9.040 1.00 98.56 113 CYS A C 1
ATOM 847 O O . CYS A 1 113 ? 0.069 -12.363 9.347 1.00 98.56 113 CYS A O 1
ATOM 849 N N . THR A 1 114 ? -2.072 -12.394 9.958 1.00 98.56 114 THR A N 1
ATOM 850 C CA . THR A 1 114 ? -1.782 -12.376 11.392 1.00 98.56 114 THR A CA 1
ATOM 851 C C . THR A 1 114 ? -1.630 -13.773 11.973 1.00 98.56 114 THR A C 1
ATOM 853 O O . THR A 1 114 ? -2.470 -14.640 11.739 1.00 98.56 114 THR A O 1
ATOM 856 N N . PHE A 1 115 ? -0.612 -13.945 12.812 1.00 98.75 115 PHE A N 1
ATOM 857 C CA . PHE A 1 115 ? -0.385 -15.144 13.612 1.00 98.75 115 PHE A CA 1
ATOM 858 C C . PHE A 1 115 ? -0.136 -14.718 15.048 1.00 98.75 115 PHE A C 1
ATOM 860 O O . PHE A 1 115 ? 0.649 -13.798 15.251 1.00 98.75 115 PHE A O 1
ATOM 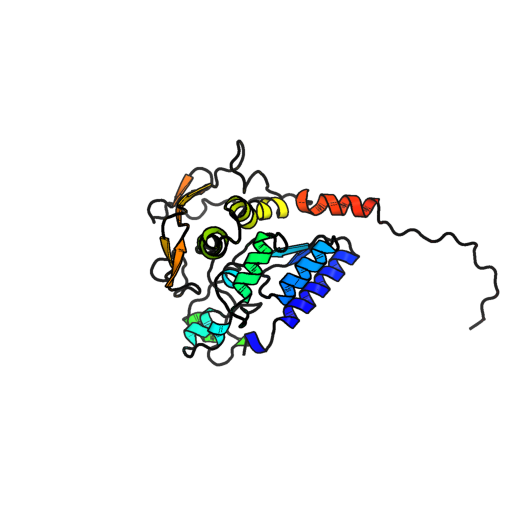867 N N . SER A 1 116 ? -0.762 -15.372 16.022 1.00 98.56 116 SER A N 1
ATOM 868 C CA . SER A 1 116 ? -0.509 -15.090 17.438 1.00 98.56 116 SER A CA 1
ATOM 869 C C . SER A 1 116 ? 0.934 -15.407 17.839 1.00 98.56 116 SER A C 1
ATOM 871 O O . SER A 1 116 ? 1.639 -16.152 17.144 1.00 98.56 116 SER A O 1
ATOM 873 N N . VAL A 1 117 ? 1.380 -14.917 18.997 1.00 98.12 117 VAL A N 1
ATOM 874 C CA . VAL A 1 117 ? 2.728 -15.216 19.515 1.00 98.12 117 VAL A CA 1
ATOM 875 C C . VAL A 1 117 ? 2.958 -16.728 19.637 1.00 98.12 117 VAL A C 1
ATOM 877 O O . VAL A 1 117 ? 4.034 -17.223 19.289 1.00 98.12 117 VAL A O 1
ATOM 880 N N . CYS A 1 118 ? 1.944 -17.497 20.052 1.00 98.31 118 CYS A N 1
ATOM 881 C CA . CYS A 1 118 ? 2.073 -18.953 20.158 1.00 98.31 118 CYS A CA 1
ATOM 882 C C . CYS A 1 118 ? 2.241 -19.642 18.790 1.00 98.31 118 CYS A C 1
ATOM 884 O O . CYS A 1 118 ? 2.992 -20.610 18.683 1.00 98.31 118 CYS A O 1
ATOM 886 N N . GLN A 1 119 ? 1.617 -19.121 17.728 1.00 98.75 119 GLN A N 1
ATOM 887 C CA . GLN A 1 119 ? 1.809 -19.610 16.358 1.00 98.75 119 GLN A CA 1
ATOM 888 C C . GLN A 1 119 ? 3.175 -19.191 15.806 1.00 98.75 119 GLN A C 1
ATOM 890 O O . GLN A 1 119 ? 3.858 -19.998 15.174 1.00 98.75 119 GLN A O 1
ATOM 895 N N . LYS A 1 120 ? 3.621 -17.958 16.084 1.00 98.75 120 LYS A N 1
ATOM 896 C CA . LYS A 1 120 ? 4.977 -17.501 15.743 1.00 98.75 120 LYS A CA 1
ATOM 897 C C . LYS A 1 120 ? 6.039 -18.425 16.349 1.00 98.75 120 LYS A C 1
ATOM 899 O O . LYS A 1 120 ? 7.037 -18.718 15.687 1.00 98.75 120 LYS A O 1
ATOM 904 N N . ALA A 1 121 ? 5.809 -18.925 17.569 1.00 98.62 121 ALA A N 1
ATOM 905 C CA . ALA A 1 121 ? 6.724 -19.802 18.312 1.00 98.62 121 ALA A CA 1
ATOM 906 C C . ALA A 1 121 ? 7.040 -21.146 17.634 1.00 98.62 121 ALA A C 1
ATOM 908 O O . ALA A 1 121 ? 8.011 -21.795 18.028 1.00 98.62 121 ALA A O 1
ATOM 909 N N . LEU A 1 122 ? 6.324 -21.531 16.569 1.00 98.69 122 LEU A N 1
ATOM 910 C CA . LEU A 1 122 ? 6.708 -22.654 15.702 1.00 98.69 122 LEU A CA 1
ATOM 911 C C . LEU A 1 122 ? 8.143 -22.527 15.158 1.00 98.69 122 LEU A C 1
ATOM 913 O O . LEU A 1 122 ? 8.803 -23.540 14.932 1.00 98.69 122 LEU A O 1
ATOM 917 N N . GLY A 1 123 ? 8.640 -21.299 14.983 1.00 98.56 123 GLY A N 1
ATOM 918 C CA . GLY A 1 123 ? 10.007 -21.027 14.539 1.00 98.56 123 GLY A CA 1
ATOM 919 C C . GLY A 1 123 ? 10.948 -20.513 15.626 1.00 98.56 123 GLY A C 1
ATOM 920 O O . GLY A 1 123 ? 11.921 -19.831 15.305 1.00 98.56 1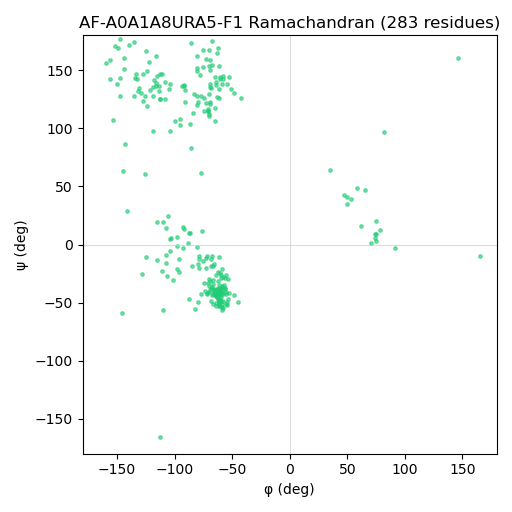23 GLY A O 1
ATOM 921 N N . LYS A 1 124 ? 10.684 -20.808 16.908 1.00 98.56 124 LYS A N 1
ATOM 922 C CA . LYS A 1 124 ? 11.523 -20.328 18.024 1.00 98.56 124 LYS A CA 1
ATOM 923 C C . LYS A 1 124 ? 12.997 -20.733 17.917 1.00 98.56 124 LYS A C 1
ATOM 925 O O . LYS A 1 124 ? 13.866 -19.936 18.252 1.00 98.56 124 LYS A O 1
ATOM 930 N N . ASP A 1 125 ? 13.263 -21.927 17.384 1.00 98.56 125 ASP A N 1
ATOM 931 C CA . ASP A 1 125 ? 14.617 -22.467 17.196 1.00 98.56 125 ASP A CA 1
ATOM 932 C C . ASP A 1 125 ? 15.088 -22.395 15.727 1.00 98.56 125 ASP A C 1
ATOM 934 O O . ASP A 1 125 ? 16.231 -22.725 15.421 1.00 98.56 125 ASP A O 1
ATOM 938 N N . ASP A 1 126 ? 14.214 -21.983 14.800 1.00 98.69 126 ASP A N 1
ATOM 939 C CA . ASP A 1 126 ? 14.481 -21.924 13.359 1.00 98.69 126 ASP A CA 1
ATOM 940 C C . ASP A 1 126 ? 13.598 -20.855 12.702 1.00 98.69 126 ASP A C 1
ATOM 942 O O . ASP A 1 126 ? 12.394 -21.042 12.508 1.00 98.69 126 ASP A O 1
ATOM 946 N N . PHE A 1 127 ? 14.210 -19.729 12.320 1.00 98.75 127 PHE A N 1
ATOM 947 C CA . PHE A 1 127 ? 13.480 -18.587 11.767 1.00 98.75 127 PHE A CA 1
ATOM 948 C C . PHE A 1 127 ? 12.718 -18.923 10.477 1.00 98.75 127 PHE A C 1
ATOM 950 O O . PHE A 1 127 ? 11.738 -18.250 10.160 1.00 98.75 127 PHE A O 1
ATOM 957 N N . THR A 1 128 ? 13.144 -19.946 9.726 1.00 98.62 128 THR A N 1
ATOM 958 C CA . THR A 1 128 ? 12.492 -20.341 8.467 1.00 98.62 128 THR A CA 1
ATOM 959 C C . THR A 1 128 ? 11.102 -20.936 8.693 1.00 98.62 128 THR A C 1
ATOM 961 O O . THR A 1 128 ? 10.287 -20.954 7.771 1.00 98.62 128 THR A O 1
ATOM 964 N N . LYS A 1 129 ? 10.814 -21.367 9.928 1.00 98.75 129 LYS A N 1
ATOM 965 C CA . LYS A 1 129 ? 9.535 -21.945 10.359 1.00 98.75 129 LYS A CA 1
ATOM 966 C C . LYS A 1 129 ? 8.618 -20.941 11.054 1.00 98.75 129 LYS A C 1
ATOM 968 O O . LYS A 1 129 ? 7.506 -21.306 11.430 1.00 98.75 129 LYS A O 1
ATOM 973 N N . ILE A 1 130 ? 9.050 -19.689 11.228 1.00 98.81 130 ILE A N 1
ATOM 974 C CA . ILE A 1 130 ? 8.164 -18.637 11.732 1.00 98.81 130 ILE A CA 1
ATOM 975 C C . ILE A 1 130 ? 7.129 -18.340 10.632 1.00 98.81 130 ILE A C 1
ATOM 977 O O . ILE A 1 130 ? 7.520 -17.980 9.515 1.00 98.81 130 ILE A O 1
ATOM 981 N N . PRO A 1 131 ? 5.818 -18.461 10.904 1.00 98.69 131 PRO A N 1
ATOM 982 C CA . PRO A 1 131 ? 4.802 -18.091 9.931 1.00 98.69 131 PRO A CA 1
ATOM 983 C C . PRO A 1 131 ? 4.922 -16.598 9.593 1.00 98.69 131 PRO A C 1
ATOM 985 O O . PRO A 1 131 ? 4.970 -15.738 10.476 1.00 98.69 131 PRO A O 1
ATOM 988 N N . ASN A 1 132 ? 5.038 -16.294 8.301 1.00 98.75 132 ASN A N 1
ATOM 989 C CA . ASN A 1 132 ? 5.302 -14.943 7.809 1.00 98.75 132 ASN A CA 1
ATOM 990 C C . ASN A 1 132 ? 4.009 -14.133 7.726 1.00 98.75 132 ASN A C 1
ATOM 992 O O . ASN A 1 132 ? 3.047 -14.581 7.108 1.00 98.75 132 ASN A O 1
ATOM 996 N N . GLY A 1 133 ? 4.030 -12.931 8.298 1.00 98.44 133 GLY A N 1
ATOM 997 C CA . GLY A 1 133 ? 2.924 -11.986 8.224 1.00 98.44 133 GLY A CA 1
ATOM 998 C C . GLY A 1 133 ? 2.767 -11.143 9.489 1.00 98.44 133 GLY A C 1
ATOM 999 O O . GLY A 1 133 ? 3.295 -11.488 10.552 1.00 98.44 133 GLY A O 1
ATOM 1000 N N . VAL A 1 134 ? 2.075 -10.015 9.346 1.00 98.81 134 VAL A N 1
ATOM 1001 C CA . VAL A 1 134 ? 1.886 -8.993 10.386 1.00 98.81 134 VAL A CA 1
ATOM 1002 C C . VAL A 1 134 ? 0.457 -8.441 10.373 1.00 98.81 134 VAL A C 1
ATOM 1004 O O . VAL A 1 134 ? -0.333 -8.734 9.471 1.00 98.81 134 VAL A O 1
ATOM 1007 N N . ASN A 1 135 ? 0.126 -7.640 11.385 1.00 98.88 135 ASN A N 1
ATOM 1008 C CA . ASN A 1 135 ? -1.111 -6.869 11.452 1.00 98.88 135 ASN A CA 1
ATOM 1009 C C . ASN A 1 135 ? -1.025 -5.579 10.619 1.00 98.88 135 ASN A C 1
ATOM 1011 O O . ASN A 1 135 ? 0.059 -5.087 10.303 1.00 98.88 135 ASN A O 1
ATOM 1015 N N . GLY A 1 136 ? -2.179 -4.989 10.313 1.00 98.56 136 GLY A N 1
ATOM 1016 C CA . GLY A 1 136 ? -2.216 -3.640 9.743 1.00 98.56 136 GLY A CA 1
ATOM 1017 C C . GLY A 1 136 ? -3.538 -3.208 9.127 1.00 98.56 136 GLY A C 1
ATOM 1018 O O . GLY A 1 136 ? -3.671 -2.030 8.800 1.00 98.56 136 GLY A O 1
ATOM 1019 N N . VAL A 1 137 ? -4.512 -4.115 8.955 1.00 98.75 137 VAL A N 1
ATOM 1020 C CA . VAL A 1 137 ? -5.801 -3.800 8.299 1.00 98.75 137 VAL A CA 1
ATOM 1021 C C . VAL A 1 137 ? -6.540 -2.632 8.958 1.00 98.75 137 VAL A C 1
ATOM 1023 O O . VAL A 1 137 ? -7.049 -1.763 8.254 1.00 98.75 137 VAL A O 1
ATOM 1026 N N . GLU A 1 138 ? -6.534 -2.581 10.286 1.00 98.81 138 GLU A N 1
ATOM 1027 C CA . GLU A 1 138 ? -7.163 -1.521 11.077 1.00 98.81 138 GLU A CA 1
ATOM 1028 C C . GLU A 1 138 ? -6.325 -0.237 11.092 1.00 98.81 138 GLU A C 1
ATOM 1030 O O . GLU A 1 138 ? -6.840 0.865 10.917 1.00 98.81 138 GLU A O 1
ATOM 1035 N N . ASP A 1 139 ? -5.008 -0.379 11.246 1.00 98.81 139 ASP A N 1
ATOM 1036 C CA . ASP A 1 139 ? -4.125 0.749 11.540 1.00 98.81 139 ASP A CA 1
ATOM 1037 C C . ASP A 1 139 ? -3.656 1.520 10.303 1.00 98.81 139 ASP A C 1
ATOM 1039 O O . ASP A 1 139 ? -3.255 2.680 10.429 1.00 98.81 139 ASP A O 1
ATOM 1043 N N . ARG A 1 140 ? -3.746 0.927 9.100 1.00 98.94 140 ARG A N 1
ATOM 1044 C CA . ARG A 1 140 ? -3.224 1.499 7.843 1.00 98.94 140 ARG A CA 1
ATOM 1045 C C . ARG A 1 140 ? -3.562 2.978 7.671 1.00 98.94 140 ARG A C 1
ATOM 1047 O O . ARG A 1 140 ? -2.686 3.767 7.332 1.00 98.94 140 ARG A O 1
ATOM 1054 N N . MET A 1 141 ? -4.830 3.339 7.866 1.00 98.88 141 MET A N 1
ATOM 1055 C CA . MET A 1 141 ? -5.309 4.698 7.604 1.00 98.88 141 MET A CA 1
ATOM 1056 C C . MET A 1 141 ? -4.639 5.717 8.533 1.00 98.88 141 MET A C 1
ATOM 1058 O O . MET A 1 141 ? -4.086 6.696 8.042 1.00 98.88 141 MET A O 1
ATOM 1062 N N . SER A 1 142 ? -4.624 5.475 9.848 1.00 98.81 142 SER A N 1
ATOM 1063 C CA . SER A 1 142 ? -3.997 6.402 10.803 1.00 98.81 142 SER A CA 1
ATOM 1064 C C . SER A 1 142 ? -2.474 6.415 10.682 1.00 98.81 142 SER A C 1
ATOM 1066 O O . SER A 1 142 ? -1.884 7.481 10.785 1.00 98.81 142 SER A O 1
ATOM 1068 N N . ILE A 1 143 ? -1.832 5.275 10.391 1.00 98.88 143 ILE A N 1
ATOM 1069 C CA . ILE A 1 143 ? -0.377 5.217 10.165 1.00 98.88 143 ILE A CA 1
ATOM 1070 C C . ILE A 1 143 ? 0.023 6.099 8.981 1.00 98.88 143 ILE A C 1
ATOM 1072 O O . ILE A 1 143 ? 0.945 6.906 9.089 1.00 98.88 143 ILE A O 1
ATOM 1076 N N . ILE A 1 144 ? -0.672 5.975 7.846 1.00 98.88 144 ILE A N 1
ATOM 1077 C CA . ILE A 1 144 ? -0.373 6.788 6.660 1.00 98.88 144 ILE A CA 1
ATOM 1078 C C . ILE A 1 144 ? -0.729 8.254 6.915 1.00 98.88 144 ILE A C 1
ATOM 1080 O O . ILE A 1 144 ? 0.003 9.137 6.473 1.00 98.88 144 ILE A O 1
ATOM 1084 N N . TRP A 1 145 ? -1.815 8.530 7.639 1.00 98.94 145 TRP A N 1
ATOM 1085 C CA . TRP A 1 145 ? -2.171 9.896 8.011 1.00 98.94 145 TRP A CA 1
ATOM 1086 C C . TRP A 1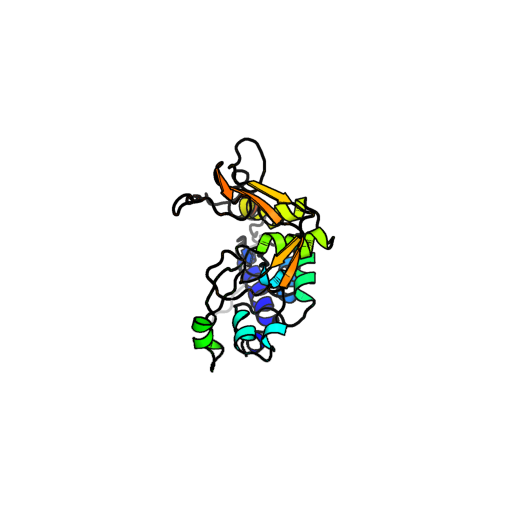 145 ? -1.085 10.547 8.870 1.00 98.94 145 TRP A C 1
ATOM 1088 O O . TRP A 1 145 ? -0.582 11.609 8.515 1.00 98.94 145 TRP A O 1
ATOM 1098 N N . GLU A 1 146 ? -0.671 9.895 9.953 1.00 98.88 146 GLU A N 1
ATOM 1099 C CA . GLU A 1 146 ? 0.366 10.379 10.864 1.00 98.88 146 GLU A CA 1
ATOM 1100 C C . GLU A 1 146 ? 1.705 10.565 10.141 1.00 98.88 146 GLU A C 1
ATOM 1102 O O . GLU A 1 146 ? 2.305 11.641 10.157 1.00 98.88 146 GLU A O 1
ATOM 1107 N N . LYS A 1 147 ? 2.180 9.524 9.451 1.00 98.88 147 LYS A N 1
ATOM 1108 C CA . LYS A 1 147 ? 3.510 9.535 8.828 1.00 98.88 147 LYS A CA 1
ATOM 1109 C C . LYS A 1 147 ? 3.559 10.308 7.511 1.00 98.88 147 LYS A C 1
ATOM 1111 O O . LYS A 1 147 ? 4.652 10.696 7.098 1.00 98.88 147 LYS A O 1
ATOM 1116 N N . GLY A 1 148 ? 2.423 10.532 6.852 1.00 98.88 148 GLY A N 1
ATOM 1117 C CA . GLY A 1 148 ? 2.326 11.175 5.539 1.00 98.88 148 GLY A CA 1
ATOM 1118 C C . GLY A 1 148 ? 1.705 12.570 5.570 1.00 98.88 148 GLY A C 1
ATOM 1119 O O . GLY A 1 148 ? 2.326 13.518 5.096 1.00 98.88 148 GLY A O 1
ATOM 1120 N N . VAL A 1 149 ? 0.490 12.700 6.107 1.00 98.88 149 VAL A N 1
ATOM 1121 C CA . VAL A 1 149 ? -0.261 13.968 6.103 1.00 98.88 149 VAL A CA 1
ATOM 1122 C C . VAL A 1 149 ? 0.191 14.877 7.236 1.00 98.88 149 VAL A C 1
ATOM 1124 O O . VAL A 1 149 ? 0.625 15.999 6.991 1.00 98.88 149 VAL A O 1
ATOM 1127 N N . HIS A 1 150 ? 0.149 14.386 8.477 1.00 98.81 150 HIS A N 1
ATOM 1128 C CA . HIS A 1 150 ? 0.533 15.178 9.646 1.00 98.81 150 HIS A CA 1
ATOM 1129 C C . HIS A 1 150 ? 2.005 15.619 9.587 1.00 98.81 150 HIS A C 1
ATOM 1131 O O . HIS A 1 150 ? 2.334 16.738 9.974 1.00 98.81 150 HIS A O 1
ATOM 1137 N N . SER A 1 151 ? 2.879 14.778 9.026 1.00 98.62 151 SER A N 1
ATOM 1138 C CA . SER A 1 151 ? 4.295 15.096 8.806 1.00 98.62 151 SER A CA 1
ATOM 1139 C C . SER A 1 151 ? 4.558 16.118 7.688 1.00 98.62 151 SER A C 1
ATOM 1141 O O . SER A 1 151 ? 5.696 16.561 7.534 1.00 98.62 151 SER A O 1
ATOM 1143 N N . GLY A 1 152 ? 3.546 16.476 6.888 1.00 98.69 152 GLY A N 1
ATOM 1144 C CA . GLY A 1 152 ? 3.670 17.410 5.766 1.00 98.69 152 GLY A CA 1
ATOM 1145 C C . GLY A 1 152 ? 4.288 16.820 4.494 1.00 98.69 152 GLY A C 1
ATOM 1146 O O . GLY A 1 152 ? 4.648 17.575 3.593 1.00 98.69 152 GLY A O 1
ATOM 1147 N N . LYS A 1 153 ? 4.426 15.490 4.388 1.00 98.81 153 LYS A N 1
ATOM 1148 C CA . LYS A 1 153 ? 4.935 14.835 3.167 1.00 98.81 153 LYS A CA 1
ATOM 1149 C C . LYS A 1 153 ? 3.907 14.821 2.037 1.00 98.81 153 LYS A C 1
ATOM 1151 O O . LYS A 1 153 ? 4.291 14.876 0.874 1.00 98.81 153 LYS A O 1
ATOM 1156 N N . MET A 1 154 ? 2.617 14.729 2.359 1.00 98.81 154 MET A N 1
ATOM 1157 C CA . MET A 1 154 ? 1.523 14.792 1.387 1.00 98.81 154 MET A CA 1
ATOM 1158 C C . MET A 1 154 ? 0.302 15.518 1.960 1.00 98.81 154 MET A C 1
ATOM 1160 O O . MET A 1 154 ? 0.158 15.612 3.173 1.00 98.81 154 MET A O 1
ATOM 1164 N N . ASP A 1 155 ? -0.589 16.001 1.098 1.00 98.88 155 ASP A N 1
ATOM 1165 C CA . ASP A 1 155 ? -1.871 16.586 1.510 1.00 98.88 155 ASP A CA 1
ATOM 1166 C C . ASP A 1 155 ? -2.973 15.520 1.700 1.00 98.88 155 ASP A C 1
ATOM 1168 O O . ASP A 1 155 ? -2.802 14.332 1.381 1.00 98.88 155 ASP A O 1
ATOM 1172 N N . GLU A 1 156 ? -4.140 15.929 2.211 1.00 98.88 156 GLU A N 1
ATOM 1173 C CA . GLU A 1 156 ? -5.274 15.021 2.401 1.00 98.88 156 GLU A CA 1
ATOM 1174 C C . GLU A 1 156 ? -5.824 14.447 1.081 1.00 98.88 156 GLU A C 1
ATOM 1176 O O . GLU A 1 156 ? -6.381 13.344 1.054 1.00 98.88 156 GLU A O 1
ATOM 1181 N N . ASN A 1 157 ? -5.658 15.147 -0.044 1.00 98.88 157 ASN A N 1
ATOM 1182 C CA . ASN A 1 157 ? -6.133 14.673 -1.342 1.00 98.88 157 ASN A CA 1
ATOM 1183 C C . ASN A 1 157 ? -5.273 13.514 -1.851 1.00 98.88 157 ASN A C 1
ATOM 1185 O O . ASN A 1 157 ? -5.798 12.513 -2.358 1.00 98.88 157 ASN A O 1
ATOM 1189 N N . ARG A 1 158 ? -3.954 13.614 -1.683 1.00 98.88 158 ARG A N 1
ATOM 1190 C CA . ARG A 1 158 ? -3.012 12.542 -1.985 1.00 98.88 158 ARG A CA 1
ATOM 1191 C C . ARG A 1 158 ? -3.230 11.359 -1.052 1.00 98.88 158 ARG A C 1
ATOM 1193 O O . ARG A 1 158 ? -3.234 10.229 -1.543 1.00 98.88 158 ARG A O 1
ATOM 1200 N N . PHE A 1 159 ? -3.520 11.599 0.228 1.00 98.94 159 PHE A N 1
ATOM 1201 C CA . PHE A 1 159 ? -3.939 10.552 1.164 1.00 98.94 159 PHE A CA 1
ATOM 1202 C C . PHE A 1 159 ? -5.156 9.773 0.648 1.00 98.94 159 PHE A C 1
ATOM 1204 O O . PHE A 1 159 ? -5.105 8.543 0.564 1.00 98.94 159 PHE A O 1
ATOM 1211 N N . VAL A 1 160 ? -6.220 10.455 0.208 1.00 98.94 160 VAL A N 1
ATOM 1212 C CA . VAL A 1 160 ? -7.396 9.800 -0.405 1.00 98.94 160 VAL A CA 1
ATOM 1213 C C . VAL A 1 160 ? -6.998 8.977 -1.636 1.00 98.94 160 VAL A C 1
ATOM 1215 O O . VAL A 1 160 ? -7.456 7.839 -1.801 1.00 98.94 160 VAL A O 1
ATOM 1218 N N . ALA A 1 161 ? -6.114 9.510 -2.484 1.00 98.94 161 ALA A N 1
ATOM 1219 C CA . ALA A 1 161 ? -5.671 8.826 -3.693 1.00 98.94 161 ALA A CA 1
ATOM 1220 C C . ALA A 1 161 ? -4.959 7.498 -3.390 1.00 98.94 161 ALA A C 1
ATOM 1222 O O . ALA A 1 161 ? -5.323 6.469 -3.966 1.00 98.94 161 ALA A O 1
ATOM 1223 N N . VAL A 1 162 ? -3.987 7.503 -2.475 1.00 98.88 162 VAL A N 1
ATOM 1224 C CA . VAL A 1 162 ? -3.148 6.327 -2.171 1.00 98.88 162 VAL A CA 1
ATOM 1225 C C . VAL A 1 162 ? -3.825 5.313 -1.252 1.00 98.88 162 VAL A C 1
ATOM 1227 O O . VAL A 1 162 ? -3.392 4.160 -1.189 1.00 98.88 162 VAL A O 1
ATOM 1230 N N . THR A 1 163 ? -4.897 5.708 -0.565 1.00 98.94 163 THR A N 1
ATOM 1231 C CA . THR A 1 163 ? -5.651 4.816 0.326 1.00 98.94 163 THR A CA 1
ATOM 1232 C C . THR A 1 163 ? -6.906 4.225 -0.310 1.00 98.94 163 THR A C 1
ATOM 1234 O O . THR A 1 163 ? -7.358 3.177 0.160 1.00 98.94 163 THR A O 1
ATOM 1237 N N . SER A 1 164 ? -7.447 4.846 -1.372 1.00 98.94 164 SER A N 1
ATOM 1238 C CA . SER A 1 164 ? -8.686 4.398 -2.024 1.00 98.94 164 SER A CA 1
ATOM 1239 C C . SER A 1 164 ? -8.733 4.618 -3.545 1.00 98.94 164 SER A C 1
ATOM 1241 O O . SER A 1 164 ? -8.882 3.649 -4.296 1.00 98.94 164 SER A O 1
ATOM 1243 N N . SER A 1 165 ? -8.605 5.856 -4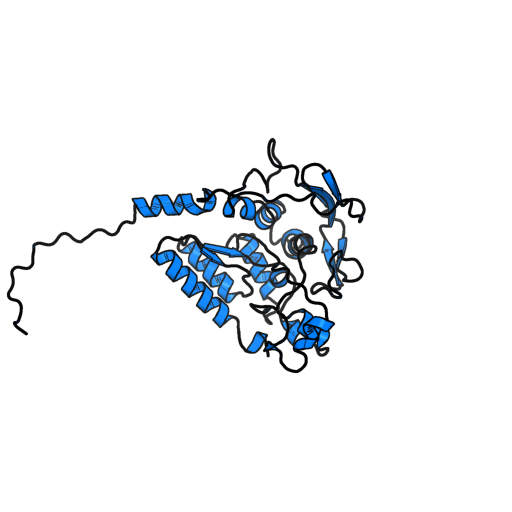.043 1.00 98.94 165 SER A N 1
ATOM 1244 C CA . SER A 1 165 ? -8.942 6.166 -5.442 1.00 98.94 165 SER A CA 1
ATOM 1245 C C . SER A 1 165 ? -8.052 5.441 -6.449 1.00 98.94 165 SER A C 1
ATOM 1247 O O . SER A 1 165 ? -8.546 4.974 -7.476 1.00 98.94 165 SER A O 1
ATOM 1249 N N . ASN A 1 166 ? -6.749 5.336 -6.184 1.00 98.94 166 ASN A N 1
ATOM 1250 C CA . ASN A 1 166 ? -5.817 4.666 -7.089 1.00 98.94 166 ASN A CA 1
ATOM 1251 C C . ASN A 1 166 ? -6.062 3.156 -7.122 1.00 98.94 166 ASN A C 1
ATOM 1253 O O . ASN A 1 166 ? -6.070 2.585 -8.210 1.00 98.94 166 ASN A O 1
ATOM 1257 N N . ALA A 1 167 ? -6.371 2.530 -5.980 1.00 98.94 167 ALA A N 1
ATOM 1258 C CA . ALA A 1 167 ? -6.782 1.127 -5.937 1.00 98.94 167 ALA A CA 1
ATOM 1259 C C . ALA A 1 167 ? -8.029 0.895 -6.807 1.00 98.94 167 ALA A C 1
ATOM 1261 O O . ALA A 1 167 ? -8.027 0.021 -7.673 1.00 98.94 167 ALA A O 1
ATOM 1262 N N . ALA A 1 168 ? -9.060 1.733 -6.657 1.00 98.88 168 ALA A N 1
ATOM 1263 C CA . ALA A 1 168 ? -10.285 1.623 -7.448 1.00 98.88 168 ALA A CA 1
ATOM 1264 C C . ALA A 1 168 ? -10.042 1.793 -8.957 1.00 98.88 168 ALA A C 1
ATOM 1266 O O . ALA A 1 168 ? -10.642 1.085 -9.767 1.00 98.88 168 ALA A O 1
ATOM 1267 N N . LYS A 1 169 ? -9.138 2.695 -9.357 1.00 98.94 169 LYS A N 1
ATOM 1268 C CA . LYS A 1 169 ? -8.758 2.882 -10.766 1.00 98.94 169 LYS A CA 1
ATOM 1269 C C . LYS A 1 169 ? -7.981 1.681 -11.309 1.00 98.94 169 LYS A C 1
ATOM 1271 O O . LYS A 1 169 ? -8.321 1.168 -12.374 1.00 98.94 169 LYS A O 1
ATOM 1276 N N . ILE A 1 170 ? -6.959 1.216 -10.588 1.00 98.88 170 ILE A N 1
ATOM 1277 C CA . ILE A 1 170 ? -6.108 0.087 -11.001 1.00 98.88 170 ILE A CA 1
ATOM 1278 C C . ILE A 1 170 ? -6.948 -1.184 -11.145 1.00 98.88 170 ILE A C 1
ATOM 1280 O O . ILE A 1 170 ? -6.883 -1.853 -12.176 1.00 98.88 170 ILE A O 1
ATOM 1284 N N . PHE A 1 171 ? -7.799 -1.470 -10.160 1.00 98.88 171 PHE A N 1
ATOM 1285 C CA . PHE A 1 171 ? -8.606 -2.688 -10.108 1.00 98.88 171 PHE A CA 1
ATOM 1286 C C . PHE A 1 171 ? -10.003 -2.550 -10.743 1.00 98.88 171 PHE A C 1
ATOM 1288 O O . PHE A 1 171 ? -10.824 -3.452 -10.615 1.00 98.88 171 PHE A O 1
ATOM 1295 N N . ASN A 1 172 ? -10.247 -1.473 -11.493 1.00 98.81 172 ASN A N 1
ATOM 1296 C CA . ASN A 1 172 ? -11.404 -1.285 -12.376 1.00 98.81 172 ASN A CA 1
ATOM 1297 C C . ASN A 1 172 ? -12.790 -1.204 -11.707 1.00 98.81 172 ASN A C 1
ATOM 1299 O O . ASN A 1 172 ? -13.745 -1.836 -12.153 1.00 98.81 172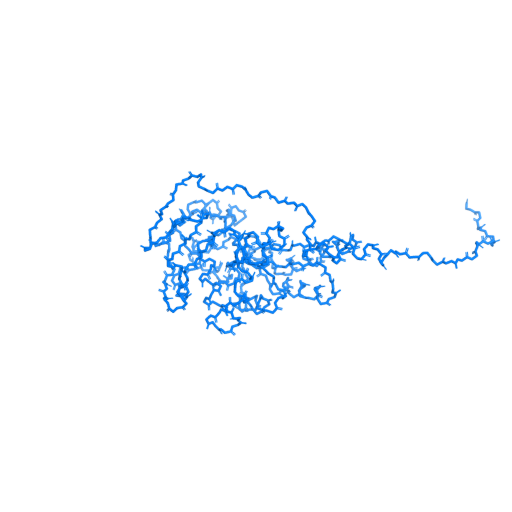 ASN A O 1
ATOM 1303 N N . PHE A 1 173 ? -12.911 -0.408 -10.648 1.00 98.75 173 PHE A N 1
ATOM 1304 C CA . PHE A 1 173 ? -14.196 -0.078 -10.016 1.00 98.75 173 PHE A CA 1
ATOM 1305 C C . PHE A 1 173 ? -14.260 1.389 -9.554 1.00 98.75 173 PHE A C 1
ATOM 1307 O O . PHE A 1 173 ? -14.950 1.744 -8.602 1.00 98.75 173 PHE A O 1
ATOM 1314 N N . TYR A 1 174 ? -13.528 2.274 -10.230 1.00 98.88 174 TYR A N 1
ATOM 1315 C CA . TYR A 1 174 ? -13.672 3.724 -10.093 1.00 98.88 174 TYR A CA 1
ATOM 1316 C C . TYR A 1 174 ? -14.669 4.254 -11.142 1.00 98.88 174 TYR A C 1
ATOM 1318 O O . TYR A 1 174 ? -14.558 3.848 -12.298 1.00 98.88 174 TYR A O 1
ATOM 1326 N N . PRO A 1 175 ? -15.597 5.177 -10.814 1.00 98.62 175 PRO A N 1
ATOM 1327 C CA . PRO A 1 175 ? -15.786 5.849 -9.528 1.00 98.62 175 PRO A CA 1
ATOM 1328 C C . PRO A 1 175 ? -16.789 5.148 -8.596 1.00 98.62 175 PRO A C 1
ATOM 1330 O O . PRO A 1 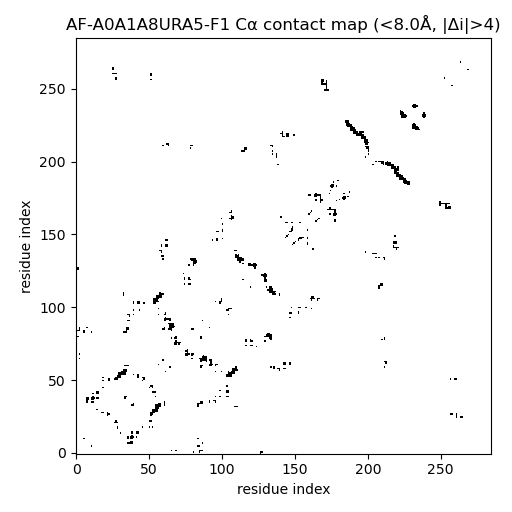175 ? -17.220 5.776 -7.634 1.00 98.62 175 PRO A O 1
ATOM 1333 N N . GLN A 1 176 ? -17.169 3.884 -8.845 1.00 98.75 176 GLN A N 1
ATOM 1334 C CA . GLN A 1 176 ? -18.070 3.143 -7.946 1.00 98.75 176 GLN A CA 1
ATOM 1335 C C . GLN A 1 176 ? -17.552 3.173 -6.498 1.00 98.75 176 GLN A C 1
ATOM 1337 O O . GLN A 1 176 ? -18.334 3.407 -5.586 1.00 98.75 176 GLN A O 1
ATOM 1342 N N . LYS A 1 177 ? -16.239 3.017 -6.283 1.00 98.88 177 LYS A N 1
ATOM 1343 C CA . LYS A 1 177 ? -15.585 3.275 -4.989 1.00 98.88 177 LYS A CA 1
ATOM 1344 C C . LYS A 1 177 ? -14.436 4.274 -5.119 1.00 98.88 177 LYS A C 1
ATOM 1346 O O . LYS A 1 177 ? -13.941 4.553 -6.213 1.00 98.88 177 LYS A O 1
ATOM 1351 N N . GLY A 1 178 ? -13.978 4.784 -3.975 1.00 98.50 178 GLY A N 1
ATOM 1352 C CA . GLY A 1 178 ? -12.808 5.664 -3.889 1.00 98.50 178 GLY A CA 1
ATOM 1353 C C . GLY A 1 178 ? -13.059 7.097 -4.368 1.00 98.50 178 GLY A C 1
ATOM 1354 O O . GLY A 1 178 ? -12.105 7.789 -4.732 1.00 98.50 178 GLY A O 1
ATOM 1355 N N . ARG A 1 179 ? -14.323 7.539 -4.413 1.00 98.81 179 ARG A N 1
ATOM 1356 C CA . ARG A 1 179 ? -14.729 8.927 -4.671 1.00 98.81 179 ARG A CA 1
ATOM 1357 C C . ARG A 1 179 ? -16.045 9.222 -3.951 1.00 98.81 179 ARG A C 1
ATOM 1359 O O . ARG A 1 179 ? -16.959 8.411 -4.008 1.00 98.81 179 ARG A O 1
ATOM 1366 N N . ILE A 1 180 ? -16.149 10.401 -3.341 1.00 98.75 180 ILE A N 1
ATOM 1367 C CA . ILE A 1 180 ? -17.429 10.948 -2.884 1.00 98.75 180 ILE A CA 1
ATOM 1368 C C . ILE A 1 180 ? -18.055 11.699 -4.057 1.00 98.75 180 ILE A C 1
ATOM 1370 O O . ILE A 1 180 ? -17.591 12.774 -4.440 1.00 98.75 180 ILE A O 1
ATOM 1374 N N . ALA A 1 181 ? -19.050 11.086 -4.688 1.00 98.62 181 ALA A N 1
ATOM 1375 C CA . ALA A 1 181 ? -19.801 11.656 -5.796 1.00 98.62 181 ALA A CA 1
ATOM 1376 C C . ALA A 1 181 ? -21.181 10.995 -5.881 1.00 98.62 181 ALA A C 1
ATOM 1378 O O . ALA A 1 181 ? -21.382 9.884 -5.390 1.00 98.62 181 ALA A O 1
ATOM 1379 N N . GLN A 1 182 ? -22.130 11.668 -6.534 1.00 98.44 182 GLN A N 1
ATOM 1380 C CA . GLN A 1 182 ? -23.415 11.055 -6.858 1.00 98.44 182 GLN A CA 1
ATOM 1381 C C . GLN A 1 182 ? -23.191 9.746 -7.637 1.00 98.44 182 GLN A C 1
ATOM 1383 O O . GLN A 1 182 ? -22.347 9.695 -8.533 1.00 98.44 182 GLN A O 1
ATOM 1388 N N . ASN A 1 183 ? -23.966 8.710 -7.303 1.00 98.19 183 ASN A N 1
ATOM 1389 C CA . ASN A 1 183 ? -23.916 7.355 -7.876 1.00 98.19 183 ASN A CA 1
ATOM 1390 C C . ASN A 1 183 ? -22.690 6.497 -7.504 1.00 98.19 183 ASN A C 1
ATOM 1392 O O . ASN A 1 183 ? -22.603 5.357 -7.958 1.00 98.19 183 ASN A O 1
ATOM 1396 N N . SER A 1 184 ? -21.764 6.991 -6.679 1.00 98.81 184 SER A N 1
ATOM 1397 C CA . SER A 1 184 ? -20.759 6.138 -6.031 1.00 98.81 184 SER A CA 1
ATOM 1398 C C . SER A 1 184 ? -21.386 5.349 -4.875 1.00 98.81 184 SER A C 1
ATOM 1400 O O . SER A 1 184 ? -22.354 5.800 -4.258 1.00 98.81 184 SER A O 1
ATOM 1402 N N . ASP A 1 185 ? -20.824 4.182 -4.557 1.00 98.81 185 ASP A N 1
ATOM 1403 C CA . ASP A 1 185 ? -21.220 3.410 -3.381 1.00 98.81 185 ASP A CA 1
ATOM 1404 C C . ASP A 1 185 ? -21.005 4.256 -2.119 1.00 98.81 185 ASP A C 1
ATOM 1406 O O . ASP A 1 185 ? -19.972 4.910 -1.956 1.00 98.81 185 ASP A O 1
ATOM 1410 N N . ALA A 1 186 ? -21.961 4.195 -1.192 1.00 98.69 186 ALA A N 1
ATOM 1411 C CA . ALA A 1 186 ? -21.881 4.864 0.103 1.00 98.69 186 ALA A CA 1
ATOM 1412 C C . ALA A 1 186 ? -20.952 4.108 1.077 1.00 98.69 186 ALA A C 1
ATOM 1414 O O . ALA A 1 186 ? -21.389 3.618 2.120 1.00 98.69 186 ALA A O 1
ATOM 1415 N N . ASP A 1 187 ? -19.677 4.000 0.697 1.00 98.81 187 ASP A N 1
ATOM 1416 C CA . ASP A 1 187 ? -18.561 3.575 1.542 1.00 98.81 187 ASP A CA 1
ATOM 1417 C C . ASP A 1 187 ? -17.756 4.822 1.930 1.00 98.81 187 ASP A C 1
ATOM 1419 O O . ASP A 1 187 ? -16.957 5.339 1.143 1.00 98.81 187 ASP A O 1
ATOM 1423 N N . VAL A 1 188 ? -18.022 5.347 3.123 1.00 98.81 188 VAL A N 1
ATOM 1424 C CA . VAL A 1 188 ? -17.585 6.679 3.563 1.00 98.81 188 VAL A CA 1
ATOM 1425 C C . VAL A 1 188 ? -17.020 6.592 4.973 1.00 98.81 188 VAL A C 1
ATOM 1427 O O . VAL A 1 188 ? -17.539 5.861 5.811 1.00 98.81 188 VAL A O 1
ATOM 1430 N N . VAL A 1 189 ? -15.974 7.367 5.250 1.00 98.81 189 VAL A N 1
ATOM 1431 C CA . VAL A 1 189 ? -15.419 7.526 6.597 1.00 98.81 189 VAL A CA 1
ATOM 1432 C C . VAL A 1 189 ? -15.534 8.990 6.996 1.00 98.81 189 VAL A C 1
ATOM 1434 O O . VAL A 1 189 ? -15.082 9.867 6.259 1.00 98.81 189 VAL A O 1
ATOM 1437 N N . ILE A 1 190 ? -16.124 9.252 8.160 1.00 98.62 190 ILE A N 1
ATOM 1438 C CA . ILE A 1 190 ? -16.023 10.548 8.829 1.00 98.62 190 ILE A CA 1
ATOM 1439 C C . ILE A 1 190 ? -14.719 10.531 9.619 1.00 98.62 190 ILE A C 1
ATOM 1441 O O . ILE A 1 190 ? -14.550 9.732 10.539 1.00 98.62 190 ILE A O 1
ATOM 1445 N N . TRP A 1 191 ? -13.780 11.370 9.203 1.00 98.62 191 TRP A N 1
ATOM 1446 C CA . TRP A 1 191 ? -12.400 11.356 9.671 1.00 98.62 191 TRP A CA 1
ATOM 1447 C C . TRP A 1 191 ? -12.099 12.612 10.482 1.00 98.62 191 TRP A C 1
ATOM 1449 O O . TRP A 1 191 ? -12.278 13.717 9.969 1.00 98.62 191 TRP A O 1
ATOM 1459 N N . ASP A 1 192 ? -11.620 12.453 11.716 1.00 98.31 192 ASP A N 1
ATOM 1460 C CA . ASP A 1 192 ? -11.132 13.572 12.524 1.00 98.31 192 ASP A CA 1
ATOM 1461 C C . ASP A 1 192 ? -9.607 13.695 12.381 1.00 98.31 192 ASP A C 1
ATOM 1463 O O . ASP A 1 192 ? -8.873 12.861 12.919 1.00 98.31 192 ASP A O 1
ATOM 1467 N N . PRO A 1 193 ? -9.101 14.727 11.681 1.00 98.12 193 PRO A N 1
ATOM 1468 C CA . PRO A 1 193 ? -7.670 14.912 11.462 1.00 98.12 193 PRO A CA 1
ATOM 1469 C C . PRO A 1 193 ? -6.912 15.426 12.697 1.00 98.12 193 PRO A C 1
ATOM 1471 O O . PRO A 1 193 ? -5.681 15.421 12.689 1.00 98.12 193 PRO A O 1
ATOM 1474 N N . LYS A 1 194 ? -7.617 15.920 13.723 1.00 97.62 194 LYS A N 1
ATOM 1475 C CA . LYS A 1 194 ? -7.041 16.539 14.928 1.00 97.62 194 LYS A CA 1
ATOM 1476 C C . LYS A 1 194 ? -7.032 15.587 16.116 1.00 97.62 194 LYS A C 1
ATOM 1478 O O . LYS A 1 194 ? -6.154 15.705 16.971 1.00 97.62 194 LYS A O 1
ATOM 1483 N N . MET A 1 195 ? -7.998 14.673 16.181 1.00 97.44 195 MET A N 1
ATOM 1484 C CA . MET A 1 195 ? -8.034 13.640 17.209 1.00 97.44 195 MET A CA 1
ATOM 1485 C C . MET A 1 195 ? -6.788 12.754 17.127 1.00 97.44 195 MET A C 1
ATOM 1487 O O . MET A 1 195 ? -6.278 12.465 16.042 1.00 97.44 195 MET A O 1
ATOM 1491 N N . LYS A 1 196 ? -6.312 12.335 18.300 1.00 97.25 196 LYS A N 1
ATOM 1492 C CA . LYS A 1 196 ? -5.177 11.432 18.474 1.00 97.25 196 LYS A CA 1
ATOM 1493 C C . LYS A 1 196 ? -5.647 10.108 19.053 1.00 97.25 196 LYS A C 1
ATOM 1495 O O . LYS A 1 196 ? -6.547 10.094 19.892 1.00 97.25 196 LYS A O 1
ATOM 1500 N N . ARG A 1 197 ? -4.993 9.020 18.658 1.00 97.44 197 ARG A N 1
ATOM 1501 C CA . ARG A 1 197 ? -5.110 7.716 19.318 1.00 97.44 197 ARG A CA 1
ATOM 1502 C C . ARG A 1 197 ? -3.733 7.101 19.537 1.00 97.44 197 ARG A C 1
ATOM 1504 O O . ARG A 1 197 ? -2.857 7.253 18.686 1.00 97.44 197 ARG A O 1
ATOM 1511 N N . SER A 1 198 ? -3.598 6.359 20.630 1.00 98.50 198 SER A N 1
ATOM 1512 C CA . SER A 1 198 ? -2.466 5.468 20.873 1.00 98.50 198 SER A CA 1
ATOM 1513 C C . SER A 1 198 ? -2.803 4.083 20.336 1.00 98.50 198 SER A C 1
ATOM 1515 O O . SER A 1 198 ? -3.828 3.507 20.715 1.00 98.50 198 SER A O 1
ATOM 1517 N N . ILE A 1 199 ? -1.991 3.554 19.424 1.00 98.75 199 ILE A N 1
ATOM 1518 C CA . ILE A 1 199 ? -2.192 2.203 18.894 1.00 98.75 199 ILE A CA 1
ATOM 1519 C C . ILE A 1 199 ? -1.767 1.182 19.951 1.00 98.75 199 ILE A C 1
ATOM 1521 O O . ILE A 1 199 ? -0.632 1.212 20.420 1.00 98.75 199 ILE A O 1
ATOM 1525 N N . SER A 1 200 ? -2.654 0.247 20.299 1.00 98.69 200 SER A N 1
ATOM 1526 C CA . SER A 1 20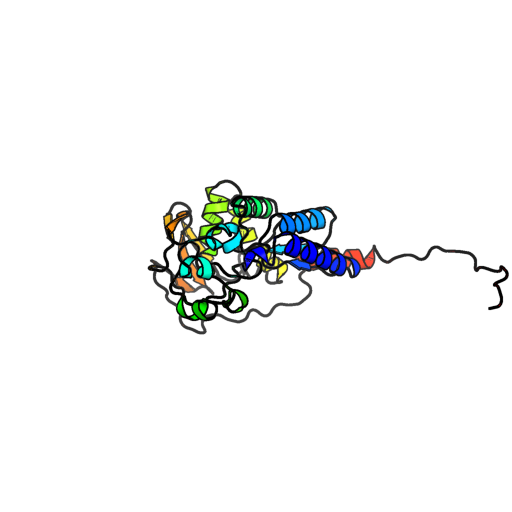0 ? -2.335 -0.842 21.223 1.00 98.69 200 SER A CA 1
ATOM 1527 C C . SER A 1 200 ? -3.090 -2.123 20.886 1.00 98.69 200 SER A C 1
ATOM 1529 O O . SER A 1 200 ? -4.271 -2.085 20.539 1.00 98.69 200 SER A O 1
ATOM 1531 N N . ALA A 1 201 ? -2.442 -3.275 21.062 1.00 98.44 201 ALA A N 1
ATOM 1532 C CA . ALA A 1 201 ? -3.097 -4.584 21.015 1.00 98.44 201 ALA A CA 1
ATOM 1533 C C . ALA A 1 201 ? -4.217 -4.728 22.064 1.00 98.44 201 ALA A C 1
ATOM 1535 O O . ALA A 1 201 ? -5.125 -5.536 21.914 1.00 98.44 201 ALA A O 1
ATOM 1536 N N . LYS A 1 202 ? -4.197 -3.916 23.129 1.00 98.44 202 LYS A N 1
ATOM 1537 C CA . LYS A 1 202 ? -5.254 -3.919 24.153 1.00 98.44 202 LYS A CA 1
ATOM 1538 C C . LYS A 1 202 ? -6.563 -3.286 23.681 1.00 98.44 202 LYS A C 1
ATOM 1540 O O . LYS A 1 202 ? -7.588 -3.504 24.319 1.00 98.44 202 LYS A O 1
ATOM 1545 N N . THR A 1 203 ? -6.520 -2.458 22.638 1.00 98.06 203 THR A N 1
ATOM 1546 C CA . THR A 1 203 ? -7.657 -1.637 22.191 1.00 98.06 203 THR A CA 1
ATOM 1547 C C . THR A 1 203 ? -8.023 -1.842 20.726 1.00 98.06 203 THR A C 1
ATOM 1549 O O . THR A 1 203 ? -9.064 -1.350 20.300 1.00 98.06 203 THR A O 1
ATOM 1552 N N . HIS A 1 204 ? -7.194 -2.545 19.951 1.00 98.38 204 HIS A N 1
ATOM 1553 C CA . HIS A 1 204 ? -7.500 -2.862 18.560 1.00 98.38 204 HIS A CA 1
ATOM 1554 C C . HIS A 1 204 ? -8.638 -3.894 18.437 1.00 98.38 204 HIS A C 1
ATOM 1556 O O . HIS A 1 204 ? -9.017 -4.561 19.400 1.00 98.38 204 HIS A O 1
ATOM 1562 N N . HIS A 1 205 ? -9.162 -4.060 17.230 1.00 98.44 205 HIS A N 1
ATOM 1563 C CA . HIS A 1 205 ? -10.253 -4.987 16.913 1.00 98.44 205 HIS A CA 1
ATOM 1564 C C . HIS A 1 205 ? -9.763 -6.254 16.194 1.00 98.44 205 HIS A C 1
ATOM 1566 O O . HIS A 1 205 ? -10.562 -7.077 15.741 1.00 98.44 205 HIS A O 1
ATOM 1572 N N . GLN A 1 206 ? -8.448 -6.407 16.033 1.00 98.38 206 GLN A N 1
ATOM 1573 C CA . GLN A 1 206 ? -7.839 -7.575 15.402 1.00 98.38 206 GLN A CA 1
ATOM 1574 C C . GLN A 1 206 ? -7.755 -8.742 16.396 1.00 98.38 206 GLN A C 1
ATOM 1576 O O . GLN A 1 206 ? -7.651 -8.550 17.597 1.00 98.38 206 GLN A O 1
ATOM 1581 N N . ALA A 1 207 ? -7.789 -9.978 15.890 1.00 98.12 207 ALA A N 1
ATOM 1582 C CA . ALA A 1 207 ? -7.745 -11.175 16.739 1.00 98.12 207 ALA A CA 1
ATOM 1583 C C . ALA A 1 207 ? -6.331 -11.542 17.240 1.00 98.12 207 ALA A C 1
ATOM 1585 O O . ALA A 1 207 ? -6.182 -12.461 18.041 1.00 98.12 207 ALA A O 1
ATOM 1586 N N . VAL A 1 208 ? -5.292 -10.891 16.711 1.00 98.25 208 VAL A N 1
ATOM 1587 C CA . VAL A 1 208 ? -3.890 -11.149 17.065 1.00 98.25 208 VAL A CA 1
ATOM 1588 C C . VAL A 1 208 ? -3.543 -10.503 18.402 1.00 98.25 208 VAL A C 1
ATOM 1590 O O . VAL A 1 208 ? -4.034 -9.435 18.720 1.00 98.25 208 VAL A O 1
ATOM 1593 N N . ASP A 1 209 ? -2.672 -11.135 19.178 1.00 98.06 209 ASP A N 1
ATOM 1594 C CA . ASP A 1 209 ? -2.347 -10.778 20.564 1.00 98.06 209 ASP A CA 1
ATOM 1595 C C . ASP A 1 209 ? -1.231 -9.720 20.712 1.00 98.06 209 ASP A C 1
ATOM 1597 O O . ASP A 1 209 ? -0.752 -9.471 21.818 1.00 98.06 209 ASP A O 1
ATOM 1601 N N . TYR A 1 210 ? -0.812 -9.085 19.614 1.00 98.56 210 TYR A N 1
ATOM 1602 C CA . TYR A 1 210 ? 0.186 -8.010 19.587 1.00 98.56 210 TYR A CA 1
ATOM 1603 C C . TYR A 1 210 ? -0.077 -7.023 18.437 1.00 98.56 210 TYR A C 1
ATOM 1605 O O . TYR A 1 210 ? -0.881 -7.289 17.542 1.00 98.56 210 TYR A O 1
ATOM 1613 N N . ASN A 1 211 ? 0.621 -5.883 18.425 1.00 98.81 211 ASN A N 1
ATOM 1614 C CA . ASN A 1 211 ? 0.565 -4.913 17.330 1.00 98.81 211 ASN A CA 1
ATOM 1615 C C . ASN A 1 211 ? 1.980 -4.423 16.964 1.00 98.81 211 ASN A C 1
ATOM 1617 O O . ASN A 1 211 ? 2.716 -3.961 17.829 1.00 98.81 211 ASN A O 1
ATOM 1621 N N . ILE A 1 212 ? 2.379 -4.483 15.687 1.00 98.88 212 ILE A N 1
ATOM 1622 C CA . ILE A 1 212 ? 3.700 -3.990 15.236 1.00 98.88 212 ILE A CA 1
ATOM 1623 C C . ILE A 1 212 ? 3.856 -2.460 15.332 1.00 98.88 212 ILE A C 1
ATOM 1625 O O . ILE A 1 212 ? 4.956 -1.938 15.145 1.00 98.88 212 ILE A O 1
ATOM 1629 N N . PHE A 1 213 ? 2.764 -1.743 15.608 1.00 98.88 213 PHE A N 1
ATOM 1630 C CA . PHE A 1 213 ? 2.725 -0.299 15.837 1.00 98.88 213 PHE A CA 1
ATOM 1631 C C . PHE A 1 213 ? 2.419 0.055 17.303 1.00 98.88 213 PHE A C 1
ATOM 1633 O O . PHE A 1 213 ? 1.966 1.165 17.573 1.00 98.88 213 PHE A O 1
ATOM 1640 N N . GLU A 1 214 ? 2.620 -0.881 18.240 1.00 98.75 214 GLU A N 1
ATOM 1641 C CA . GLU A 1 214 ? 2.344 -0.689 19.671 1.00 98.75 214 GLU A CA 1
ATOM 1642 C C . GLU A 1 214 ? 2.943 0.623 20.210 1.00 98.75 214 GLU A C 1
ATOM 1644 O O . GLU A 1 214 ? 4.120 0.925 20.004 1.00 98.75 214 GLU A O 1
ATOM 1649 N N . GLY A 1 215 ? 2.118 1.407 20.906 1.00 98.62 215 GLY A N 1
ATOM 1650 C CA . GLY A 1 215 ? 2.491 2.684 21.511 1.00 98.62 215 GLY A CA 1
ATOM 1651 C C . GLY A 1 215 ? 2.642 3.848 20.528 1.00 98.62 215 GLY A C 1
ATOM 1652 O O . GLY A 1 215 ? 3.025 4.941 20.945 1.00 98.62 215 GLY A O 1
ATOM 1653 N N . MET A 1 216 ? 2.366 3.658 19.233 1.00 98.75 216 MET A N 1
ATOM 1654 C CA . MET A 1 216 ? 2.422 4.760 18.277 1.00 98.75 216 MET A CA 1
ATOM 1655 C C . MET A 1 216 ? 1.237 5.706 18.471 1.00 98.75 216 MET A C 1
ATOM 1657 O O . MET A 1 216 ? 0.081 5.317 18.319 1.00 98.75 216 MET A O 1
ATOM 1661 N N . GLU A 1 217 ? 1.537 6.973 18.733 1.00 98.75 217 GLU A N 1
ATOM 1662 C CA . GLU A 1 217 ?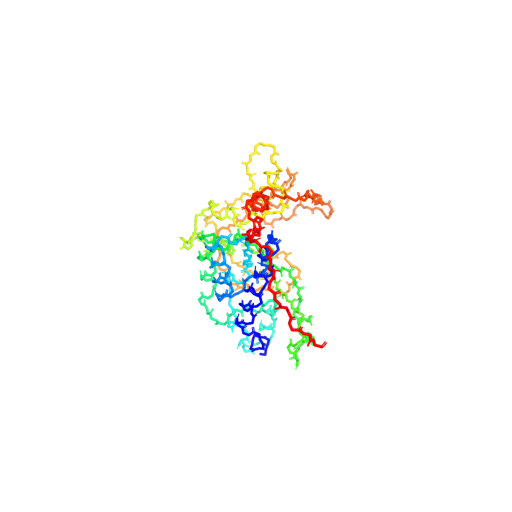 0.555 8.052 18.682 1.00 98.75 217 GLU A CA 1
ATOM 1663 C C . GLU A 1 217 ? 0.288 8.434 17.225 1.00 98.75 217 GLU A C 1
ATOM 1665 O O . GLU A 1 217 ? 1.224 8.698 16.467 1.00 98.75 217 GLU A O 1
ATOM 1670 N N . CYS A 1 218 ? -0.979 8.463 16.822 1.00 98.69 218 CYS A N 1
ATOM 1671 C CA . CYS A 1 218 ? -1.382 8.868 15.478 1.00 98.69 218 CYS A CA 1
ATOM 1672 C C . CYS A 1 218 ? -2.484 9.919 15.531 1.00 98.69 218 CYS A C 1
ATOM 1674 O O . CYS A 1 218 ? -3.513 9.713 16.180 1.00 98.69 218 CYS A O 1
ATOM 1676 N N . HIS A 1 219 ? -2.297 11.003 14.782 1.00 98.75 219 HIS A N 1
ATOM 1677 C CA . HIS A 1 219 ? -3.397 11.863 14.364 1.00 98.75 219 HIS A CA 1
ATOM 1678 C C . HIS A 1 219 ? -4.235 11.170 13.289 1.00 98.75 219 HIS A C 1
ATOM 1680 O O . HIS A 1 219 ? -3.754 10.276 12.586 1.00 98.75 219 HIS A O 1
ATOM 1686 N N . GLY A 1 220 ? -5.472 11.630 13.113 1.00 97.69 220 GLY A N 1
ATOM 1687 C CA . GLY A 1 220 ? -6.359 11.068 12.105 1.00 97.69 220 GLY A CA 1
ATOM 1688 C C . GLY A 1 220 ? -7.031 9.800 12.616 1.00 97.69 220 GLY A C 1
ATOM 1689 O O . GLY A 1 220 ? -6.467 8.700 12.564 1.00 97.69 220 GLY A O 1
ATOM 1690 N N . VAL A 1 221 ? -8.256 9.959 13.106 1.00 97.44 221 VAL A N 1
ATOM 1691 C CA . VAL A 1 221 ? -9.053 8.872 13.681 1.00 97.44 221 VAL A CA 1
ATOM 1692 C C . VAL A 1 221 ? -10.366 8.739 12.904 1.00 97.44 221 VAL A C 1
ATOM 1694 O O . VAL A 1 221 ? -11.029 9.751 12.652 1.00 97.44 221 VAL A O 1
ATOM 1697 N N . PRO A 1 222 ? -10.772 7.518 12.507 1.00 97.75 222 PRO A N 1
ATOM 1698 C CA . PRO A 1 222 ? -12.101 7.302 11.954 1.00 97.75 222 PRO A CA 1
ATOM 1699 C C . PRO A 1 222 ? -13.130 7.429 13.083 1.00 97.75 222 PRO A C 1
ATOM 1701 O O . PRO A 1 222 ? -13.133 6.617 14.003 1.00 97.75 222 PRO A O 1
ATOM 1704 N N . LEU A 1 223 ? -13.998 8.440 13.017 1.00 97.25 223 LEU A N 1
ATOM 1705 C CA . LEU A 1 223 ? -15.098 8.609 13.973 1.00 97.25 223 LEU A CA 1
ATOM 1706 C C . LEU A 1 223 ? -16.267 7.697 13.616 1.00 97.25 223 LEU A C 1
ATOM 1708 O O . LEU A 1 223 ? -16.766 6.954 14.451 1.00 97.25 223 LEU A O 1
ATOM 1712 N N . VAL A 1 224 ? -16.663 7.733 12.343 1.00 98.69 224 VAL A N 1
ATOM 1713 C CA . VAL A 1 224 ? -17.785 6.955 11.817 1.00 98.69 224 VAL A CA 1
ATOM 1714 C C . VAL A 1 224 ? -17.340 6.265 10.540 1.00 98.69 224 VAL A C 1
ATOM 1716 O O . VAL A 1 224 ? -16.786 6.910 9.647 1.00 98.69 224 VAL A O 1
ATOM 1719 N N . THR A 1 225 ? -17.615 4.969 10.421 1.00 98.88 225 THR A N 1
ATOM 1720 C CA . THR A 1 225 ? -17.469 4.240 9.154 1.00 98.88 225 THR A CA 1
ATOM 1721 C C . THR A 1 225 ? -18.839 3.827 8.649 1.00 98.88 225 THR A C 1
ATOM 1723 O O . THR A 1 225 ? -19.605 3.153 9.337 1.00 98.88 225 THR A O 1
ATOM 1726 N N . ILE A 1 226 ? -19.132 4.220 7.417 1.00 98.88 226 ILE A N 1
ATOM 1727 C CA . ILE A 1 226 ? -20.338 3.869 6.682 1.00 98.88 226 ILE A CA 1
ATOM 1728 C C . ILE A 1 226 ? -19.924 2.890 5.590 1.00 98.88 226 ILE A C 1
ATOM 1730 O O . ILE A 1 226 ? -19.042 3.192 4.790 1.00 98.88 226 ILE A O 1
ATOM 1734 N N . SER A 1 227 ? -20.559 1.723 5.543 1.00 98.75 227 SER A N 1
ATOM 1735 C CA . SER A 1 227 ? -20.367 0.748 4.472 1.00 98.75 227 SER A CA 1
ATOM 1736 C C . SER A 1 227 ? -21.705 0.376 3.857 1.00 98.75 227 SER A C 1
ATOM 1738 O O . SER A 1 227 ? -22.639 -0.016 4.564 1.00 98.75 227 SER A O 1
ATOM 1740 N N . ARG A 1 228 ? -21.798 0.473 2.527 1.00 98.25 228 ARG A N 1
ATOM 1741 C CA . ARG A 1 228 ? -23.023 0.210 1.755 1.00 98.25 228 ARG A CA 1
ATOM 1742 C C . ARG A 1 228 ? -24.215 1.026 2.277 1.00 98.25 228 ARG A C 1
ATOM 1744 O O . ARG A 1 228 ? -25.330 0.517 2.365 1.00 98.25 228 ARG A O 1
ATOM 1751 N N . GLY A 1 229 ? -23.960 2.277 2.665 1.00 98.25 229 GLY A N 1
ATOM 1752 C CA . GLY A 1 229 ? -24.970 3.206 3.179 1.00 98.25 229 GLY A CA 1
ATOM 1753 C C . GLY A 1 229 ? -25.443 2.937 4.610 1.00 98.25 229 GLY A C 1
ATOM 1754 O O . GLY A 1 229 ? -26.398 3.573 5.045 1.00 98.25 229 GLY A O 1
ATOM 1755 N N . LYS A 1 230 ? -24.805 2.019 5.349 1.00 98.56 230 LYS A N 1
ATOM 1756 C CA . LYS A 1 230 ? -25.103 1.750 6.763 1.00 98.56 230 LYS A CA 1
ATOM 1757 C C . LYS A 1 230 ? -23.933 2.157 7.644 1.00 98.56 230 LYS A C 1
ATOM 1759 O O . LYS A 1 230 ? -22.793 1.841 7.312 1.00 98.56 230 LYS A O 1
ATOM 1764 N N . VAL A 1 231 ? -24.215 2.818 8.762 1.00 98.69 231 VAL A N 1
ATOM 1765 C CA . VAL A 1 231 ? -23.226 3.043 9.823 1.00 98.69 231 VAL A CA 1
ATOM 1766 C C . VAL A 1 231 ? -22.859 1.680 10.410 1.00 98.69 231 VAL A C 1
ATOM 1768 O O . VAL A 1 231 ? -23.732 0.965 10.890 1.00 98.69 231 VAL A O 1
ATOM 1771 N N . VAL A 1 232 ? -21.589 1.296 10.291 1.00 98.69 232 VAL A N 1
ATOM 1772 C CA . VAL A 1 232 ? -21.060 -0.002 10.756 1.00 98.69 232 VAL A CA 1
ATOM 1773 C C . VAL A 1 232 ? -20.043 0.146 11.881 1.00 98.69 232 VAL A C 1
ATOM 1775 O O . VAL A 1 232 ? -19.688 -0.842 12.519 1.00 98.69 232 VAL A O 1
ATOM 1778 N N . TYR A 1 233 ? -19.569 1.364 12.114 1.00 98.69 233 TYR A N 1
ATOM 1779 C CA . TYR A 1 233 ? -18.713 1.724 13.232 1.00 98.69 233 TYR A CA 1
ATOM 1780 C C . TYR A 1 233 ? -19.036 3.158 13.631 1.00 98.69 233 TYR A C 1
ATOM 1782 O O . TYR A 1 233 ? -19.046 4.033 12.760 1.00 98.69 233 TYR A O 1
ATOM 1790 N N . ASP A 1 234 ? -19.304 3.367 14.911 1.00 97.56 234 ASP A N 1
ATOM 1791 C CA . ASP A 1 234 ? -19.588 4.668 15.514 1.00 97.56 234 ASP A CA 1
ATOM 1792 C C . ASP A 1 234 ? -19.254 4.604 17.008 1.00 97.56 234 ASP A C 1
ATOM 1794 O O . ASP A 1 234 ? -19.455 3.561 17.633 1.00 97.56 234 ASP A O 1
ATOM 1798 N N . ASP A 1 235 ? -18.713 5.689 17.558 1.00 90.12 235 ASP A N 1
ATOM 1799 C CA . ASP A 1 235 ? -18.319 5.819 18.971 1.00 90.12 235 ASP A CA 1
ATOM 1800 C C . ASP A 1 235 ? -17.502 4.625 19.520 1.00 90.12 235 ASP A C 1
ATOM 1802 O O . ASP A 1 235 ? -17.747 4.091 20.602 1.00 90.12 235 ASP A O 1
ATOM 1806 N N . GLY A 1 236 ? -16.543 4.128 18.730 1.00 91.00 236 GLY A N 1
ATOM 1807 C CA . GLY A 1 236 ? -15.700 2.996 19.135 1.00 91.00 236 GLY A CA 1
ATOM 1808 C C . GLY A 1 236 ? -16.387 1.628 19.106 1.00 91.00 236 GLY A C 1
ATOM 1809 O O . GLY A 1 236 ? -15.784 0.645 19.528 1.00 91.00 236 GLY A O 1
ATOM 1810 N N . GLN A 1 237 ? -17.630 1.536 18.627 1.00 96.06 237 GLN A N 1
ATOM 1811 C CA . GLN A 1 237 ? -18.421 0.306 18.624 1.00 96.06 237 GLN A CA 1
ATOM 1812 C C . GLN A 1 237 ? -18.689 -0.191 17.202 1.00 96.06 237 GLN A C 1
ATOM 1814 O O . GLN A 1 237 ? -19.153 0.553 16.336 1.00 96.06 237 GLN A O 1
ATOM 1819 N N . LEU A 1 238 ? -18.459 -1.485 16.969 1.00 97.44 238 LEU A N 1
ATOM 1820 C CA . LEU A 1 238 ? -18.819 -2.158 15.720 1.00 97.44 238 LEU A CA 1
ATOM 1821 C C . LEU A 1 238 ? -20.305 -2.537 15.712 1.00 97.44 238 LEU A C 1
ATOM 1823 O O . LEU A 1 238 ? -20.797 -3.224 16.603 1.00 97.44 238 LEU A O 1
ATOM 1827 N N . GLN A 1 239 ? -21.006 -2.139 14.653 1.00 97.00 239 GLN A N 1
ATOM 1828 C CA . GLN A 1 239 ? -22.439 -2.361 14.449 1.00 97.00 239 GLN A CA 1
ATOM 1829 C C . GLN A 1 239 ? -22.674 -3.057 13.103 1.00 97.00 239 GLN A C 1
ATOM 1831 O O . GLN A 1 239 ? -23.296 -2.526 12.183 1.00 97.00 239 GLN A O 1
ATOM 1836 N N . VAL A 1 240 ? -22.117 -4.258 12.947 1.00 97.69 240 VAL A N 1
ATOM 1837 C CA . VAL A 1 240 ? -22.172 -5.013 11.689 1.00 97.69 240 VAL A CA 1
ATOM 1838 C C . VAL A 1 240 ? -22.297 -6.510 11.946 1.00 97.69 240 VAL A C 1
ATOM 1840 O O . VAL A 1 240 ? -21.823 -7.024 12.955 1.00 97.69 240 VAL A O 1
ATOM 1843 N N . SER A 1 241 ? -22.931 -7.226 11.018 1.00 97.62 241 SER A N 1
ATOM 1844 C CA . SER A 1 241 ? -23.062 -8.684 11.070 1.00 97.62 241 SER A CA 1
ATOM 1845 C C . SER A 1 241 ? -22.234 -9.358 9.970 1.00 97.62 241 SER A C 1
ATOM 1847 O O . SER A 1 241 ? -22.122 -8.807 8.864 1.00 97.62 241 SER A O 1
ATOM 1849 N N . PRO A 1 242 ? -21.686 -10.564 10.221 1.00 98.31 242 PRO A N 1
ATOM 1850 C CA . PRO A 1 242 ? -21.062 -11.375 9.180 1.00 98.31 242 PRO A CA 1
ATOM 1851 C C . PRO A 1 242 ? -21.988 -11.534 7.966 1.00 98.31 242 PRO A C 1
ATOM 1853 O O . PRO A 1 242 ? -23.179 -11.795 8.116 1.00 98.31 242 PRO A O 1
ATOM 1856 N N . GLY A 1 243 ? -21.445 -11.350 6.760 1.00 97.69 243 GLY A N 1
ATOM 1857 C CA . GLY A 1 243 ? -22.211 -11.409 5.508 1.00 97.69 243 GLY A CA 1
ATOM 1858 C C . GLY A 1 243 ? -22.784 -10.074 5.008 1.00 97.69 243 GLY A C 1
ATOM 1859 O O . GLY A 1 243 ? -23.338 -10.045 3.915 1.00 97.69 243 GLY A O 1
ATOM 1860 N N . HIS A 1 244 ? -22.619 -8.957 5.735 1.00 97.94 244 HIS A N 1
ATOM 1861 C CA . HIS A 1 244 ? -22.985 -7.616 5.225 1.00 97.94 244 HIS A CA 1
ATOM 1862 C C . HIS A 1 244 ? -22.192 -7.218 3.966 1.00 97.94 244 HIS A C 1
ATOM 1864 O O . HIS A 1 244 ? -22.720 -6.576 3.055 1.00 97.94 244 HIS A O 1
ATOM 1870 N N . GLY A 1 245 ? -20.912 -7.596 3.913 1.00 97.81 245 GLY A N 1
ATOM 1871 C CA . GLY A 1 245 ? -20.047 -7.359 2.761 1.00 97.81 245 GLY A CA 1
ATOM 1872 C C . GLY A 1 245 ? -20.442 -8.203 1.547 1.00 97.81 245 GLY A C 1
ATOM 1873 O O . GLY A 1 245 ? -20.935 -9.318 1.677 1.00 97.81 245 GLY A O 1
ATOM 1874 N N . THR A 1 246 ? -20.176 -7.685 0.347 1.00 97.75 246 THR A N 1
ATOM 1875 C CA . THR A 1 246 ? -20.462 -8.380 -0.916 1.00 97.75 246 THR A CA 1
ATOM 1876 C C . THR A 1 246 ? -19.230 -8.427 -1.806 1.00 97.75 246 THR A C 1
ATOM 1878 O O . THR A 1 246 ? -18.464 -7.463 -1.859 1.00 97.75 246 THR A O 1
ATOM 1881 N N . PHE A 1 247 ? -19.084 -9.503 -2.577 1.00 98.62 247 PHE A N 1
ATOM 1882 C CA . PHE A 1 247 ? -18.081 -9.570 -3.635 1.00 98.62 247 PHE A CA 1
ATOM 1883 C C . PHE A 1 247 ? -18.325 -8.480 -4.693 1.00 98.62 247 PHE A C 1
ATOM 1885 O O . PHE A 1 247 ? -19.451 -8.294 -5.152 1.00 98.62 247 PHE A O 1
ATOM 1892 N N . ILE A 1 248 ? -17.265 -7.775 -5.094 1.00 98.38 248 ILE A N 1
ATOM 1893 C CA . ILE A 1 248 ? -17.304 -6.796 -6.186 1.00 98.38 248 ILE A CA 1
ATOM 1894 C C . ILE A 1 248 ? -16.746 -7.465 -7.439 1.00 98.38 248 ILE A C 1
ATOM 1896 O O . ILE A 1 248 ? -15.537 -7.677 -7.559 1.00 98.38 248 ILE A O 1
ATOM 1900 N N . HIS A 1 249 ? -17.629 -7.800 -8.379 1.00 98.44 249 HIS A N 1
ATOM 1901 C CA . HIS A 1 249 ? -17.218 -8.325 -9.676 1.00 98.44 249 HIS A CA 1
ATOM 1902 C C . HIS A 1 249 ? -16.554 -7.216 -10.499 1.00 98.44 249 HIS A C 1
ATOM 1904 O O . HIS A 1 249 ? -17.108 -6.129 -10.649 1.00 98.44 249 HIS A O 1
ATOM 1910 N N . ARG A 1 250 ? -15.368 -7.487 -11.050 1.00 98.56 250 ARG A N 1
ATOM 1911 C CA . ARG A 1 250 ? -14.564 -6.500 -11.789 1.00 98.56 250 ARG A CA 1
ATOM 1912 C C . ARG A 1 250 ? -14.418 -6.937 -13.232 1.00 98.56 250 ARG A C 1
ATOM 1914 O O . ARG A 1 250 ? -14.148 -8.105 -13.496 1.00 98.56 250 ARG A O 1
ATOM 1921 N N . GLN A 1 251 ? -14.571 -5.995 -14.153 1.00 98.62 251 GLN A N 1
ATOM 1922 C CA . GLN A 1 251 ? -14.322 -6.250 -15.568 1.00 98.62 251 GLN A CA 1
ATOM 1923 C C . GLN A 1 251 ? -12.813 -6.191 -15.867 1.00 98.62 251 GLN A C 1
ATOM 1925 O O . GLN A 1 251 ? -12.093 -5.430 -15.208 1.00 98.62 251 GLN A O 1
ATOM 1930 N N . PRO A 1 252 ? -12.308 -6.957 -16.850 1.00 98.69 252 PRO A N 1
ATOM 1931 C CA . PRO A 1 252 ? -10.922 -6.841 -17.297 1.00 98.69 252 PRO A CA 1
ATOM 1932 C C . PRO A 1 252 ? -10.663 -5.490 -17.994 1.00 98.69 252 PRO A C 1
ATOM 1934 O O . PRO A 1 252 ? -11.574 -4.697 -18.219 1.00 98.69 252 PRO A O 1
ATOM 1937 N N . PHE A 1 253 ? -9.400 -5.236 -18.356 1.00 98.38 253 PHE A N 1
ATOM 1938 C CA . PHE A 1 253 ? -8.974 -4.080 -19.160 1.00 98.38 253 PHE A CA 1
ATOM 1939 C C . PHE A 1 253 ? -9.305 -2.697 -18.568 1.00 98.38 253 PHE A C 1
ATOM 1941 O O . PHE A 1 253 ? -9.790 -1.825 -19.290 1.00 98.38 253 PHE A O 1
ATOM 1948 N N . SER A 1 254 ? -8.984 -2.471 -17.283 1.00 98.75 254 SER A N 1
ATOM 1949 C CA . SER A 1 254 ? -9.058 -1.138 -16.650 1.00 98.75 254 SER A CA 1
ATOM 1950 C C . SER A 1 254 ? -8.510 -0.052 -17.572 1.00 98.75 254 SER A C 1
ATOM 1952 O O . SER A 1 254 ? -7.359 -0.130 -18.004 1.00 98.75 254 SER A O 1
ATOM 1954 N N . GLU A 1 255 ? -9.295 0.993 -17.838 1.00 98.44 255 GLU A N 1
ATOM 1955 C CA . GLU A 1 255 ? -8.846 2.093 -18.691 1.00 98.44 255 GLU A CA 1
ATOM 1956 C C . GLU A 1 255 ? -7.607 2.798 -18.130 1.00 98.44 255 GLU A C 1
ATOM 1958 O O . GLU A 1 255 ? -6.703 3.151 -18.888 1.00 98.44 255 GLU A O 1
ATOM 1963 N N . PHE A 1 256 ? -7.537 2.967 -16.807 1.00 98.69 256 PHE A N 1
ATOM 1964 C CA . PHE A 1 256 ? -6.396 3.596 -16.139 1.00 98.69 256 PHE A CA 1
ATOM 1965 C C . PHE A 1 256 ? -5.087 2.843 -16.414 1.00 98.69 256 PHE A C 1
ATOM 1967 O O . PHE A 1 256 ? -4.033 3.453 -16.594 1.00 98.69 256 PHE A O 1
ATOM 1974 N N . VAL A 1 257 ? -5.168 1.515 -16.500 1.00 98.69 257 VAL A N 1
ATOM 1975 C CA . VAL A 1 257 ? -4.018 0.637 -16.728 1.00 98.69 257 VAL A CA 1
ATOM 1976 C C . VAL A 1 257 ? -3.740 0.452 -18.226 1.00 98.69 257 VAL A C 1
ATOM 1978 O O . VAL A 1 257 ? -2.600 0.590 -18.671 1.00 98.69 257 VAL A O 1
ATOM 1981 N N . TYR A 1 258 ? -4.775 0.176 -19.023 1.00 98.81 258 TYR A N 1
ATOM 1982 C CA . TYR A 1 258 ? -4.644 -0.327 -20.393 1.00 98.81 258 TYR A CA 1
ATOM 1983 C C . TYR A 1 258 ? -4.706 0.740 -21.488 1.00 98.81 258 TYR A C 1
ATOM 1985 O O . TYR A 1 258 ? -4.324 0.432 -22.617 1.00 98.81 258 TYR A O 1
ATOM 1993 N N . LYS A 1 259 ? -5.110 1.990 -21.211 1.00 98.56 259 LYS A N 1
ATOM 1994 C CA . LYS A 1 259 ? -5.140 3.049 -22.245 1.00 98.56 259 LYS A CA 1
ATOM 1995 C C . LYS A 1 259 ? -3.795 3.208 -22.963 1.00 98.56 259 LYS A C 1
ATOM 1997 O O . LYS A 1 259 ? -3.743 3.217 -24.189 1.00 98.56 259 LYS A O 1
ATOM 2002 N N . ARG A 1 260 ? -2.690 3.260 -22.207 1.00 98.25 260 ARG A N 1
ATOM 2003 C CA . ARG A 1 260 ? -1.331 3.351 -22.779 1.00 98.25 260 ARG A CA 1
ATOM 2004 C C . ARG A 1 260 ? -0.882 2.057 -23.456 1.00 98.25 260 ARG A C 1
ATOM 2006 O O . ARG A 1 260 ? -0.132 2.132 -24.422 1.00 98.25 260 ARG A O 1
ATOM 2013 N N . ILE A 1 261 ? -1.310 0.902 -22.947 1.00 98.62 261 ILE A N 1
ATOM 2014 C CA . ILE A 1 261 ? -0.967 -0.412 -23.509 1.00 98.62 261 ILE A CA 1
ATOM 2015 C C . ILE A 1 261 ? -1.543 -0.538 -24.919 1.00 98.62 261 ILE A C 1
ATOM 2017 O O . ILE A 1 261 ? -0.772 -0.697 -25.860 1.00 98.62 261 ILE A O 1
ATOM 2021 N N . LYS A 1 262 ? -2.852 -0.298 -25.073 1.00 98.44 262 LYS A N 1
ATOM 2022 C CA . LYS A 1 262 ? -3.551 -0.353 -26.367 1.00 98.44 262 LYS A CA 1
ATOM 2023 C C . LYS A 1 262 ? -2.916 0.567 -27.411 1.00 98.44 262 LYS A C 1
ATOM 2025 O O . LYS A 1 262 ? -2.719 0.164 -28.551 1.00 98.44 262 LYS A O 1
ATOM 2030 N N . GLN A 1 263 ? -2.547 1.790 -27.021 1.00 98.56 263 GLN A N 1
ATOM 2031 C CA . GLN A 1 263 ? -1.882 2.715 -27.942 1.00 98.56 263 GLN A CA 1
ATOM 2032 C C . GLN A 1 263 ? -0.493 2.216 -28.364 1.00 98.56 263 GLN A C 1
ATOM 2034 O O . GLN A 1 263 ? -0.104 2.387 -29.516 1.00 98.56 263 GLN A O 1
ATOM 2039 N N . ARG A 1 264 ? 0.274 1.606 -27.449 1.00 98.44 264 ARG A N 1
ATOM 2040 C CA . ARG A 1 264 ? 1.600 1.053 -27.767 1.00 98.44 264 ARG A CA 1
ATOM 2041 C C . ARG A 1 264 ? 1.518 -0.097 -28.749 1.00 98.44 264 ARG A C 1
ATOM 2043 O O . ARG A 1 264 ? 2.340 -0.118 -29.657 1.00 98.44 264 ARG A O 1
ATOM 2050 N N . ASP A 1 265 ? 0.538 -0.980 -28.597 1.00 98.19 265 ASP A N 1
ATOM 2051 C CA . ASP A 1 265 ? 0.340 -2.097 -29.524 1.00 98.19 265 ASP A CA 1
ATOM 2052 C C . ASP A 1 265 ? 0.136 -1.586 -30.959 1.00 98.19 265 ASP A C 1
ATOM 2054 O O . ASP A 1 265 ? 0.692 -2.133 -31.907 1.00 98.19 265 ASP A O 1
ATOM 2058 N N . GLN A 1 266 ? -0.572 -0.463 -31.117 1.00 97.44 266 GLN A N 1
ATOM 2059 C CA . GLN A 1 266 ? -0.808 0.152 -32.424 1.00 97.44 266 GLN A CA 1
ATOM 2060 C C . GLN A 1 266 ? 0.444 0.810 -33.024 1.00 97.44 266 GLN A C 1
ATOM 2062 O O . GLN A 1 266 ? 0.683 0.684 -34.221 1.00 97.44 266 GLN A O 1
ATOM 2067 N N . VAL A 1 267 ? 1.238 1.531 -32.222 1.00 97.88 267 VAL A N 1
ATOM 2068 C CA . VAL A 1 267 ? 2.292 2.428 -32.754 1.00 97.88 267 VAL A CA 1
ATOM 2069 C C . VAL A 1 267 ? 3.724 1.932 -32.560 1.00 97.88 267 VAL A C 1
ATOM 2071 O O . VAL A 1 267 ? 4.650 2.553 -33.074 1.00 97.88 267 VAL A O 1
ATOM 2074 N N . ARG A 1 268 ? 3.943 0.857 -31.794 1.00 95.62 268 ARG A N 1
ATOM 2075 C CA . ARG A 1 268 ? 5.284 0.319 -31.483 1.00 95.62 268 ARG A CA 1
ATOM 2076 C C . ARG A 1 268 ? 5.528 -1.073 -32.056 1.00 95.62 268 ARG A C 1
ATOM 2078 O O . ARG A 1 268 ? 6.431 -1.769 -31.597 1.00 95.62 268 ARG A O 1
ATOM 2085 N N . THR A 1 269 ? 4.745 -1.474 -33.054 1.00 95.62 269 THR A N 1
ATOM 2086 C CA . THR A 1 269 ? 5.003 -2.719 -33.782 1.00 95.62 269 THR A CA 1
ATOM 2087 C C . THR A 1 269 ? 6.361 -2.610 -34.495 1.00 95.62 269 THR A C 1
ATOM 2089 O O . THR A 1 269 ? 6.584 -1.626 -35.206 1.00 95.62 269 THR A O 1
ATOM 2092 N N . PRO A 1 270 ? 7.292 -3.565 -34.302 1.00 96.38 270 PRO A N 1
ATOM 2093 C CA . PRO A 1 270 ? 8.598 -3.521 -34.948 1.00 96.38 270 PRO A CA 1
ATOM 2094 C C . PRO A 1 270 ? 8.449 -3.626 -36.467 1.00 96.38 270 PRO A C 1
ATOM 2096 O O . PRO A 1 270 ? 7.686 -4.446 -36.976 1.00 96.38 270 PRO A O 1
ATOM 2099 N N . THR A 1 271 ? 9.202 -2.808 -37.197 1.00 96.38 271 THR A N 1
ATOM 2100 C CA . THR A 1 271 ? 9.198 -2.799 -38.660 1.00 96.38 271 THR A CA 1
ATOM 2101 C C . THR A 1 271 ? 10.454 -3.467 -39.204 1.00 96.38 271 THR A C 1
ATOM 2103 O O . THR A 1 271 ? 11.572 -3.221 -38.747 1.00 96.38 271 THR A O 1
ATOM 2106 N N . ALA A 1 272 ? 10.276 -4.343 -40.193 1.00 97.00 272 ALA A N 1
ATOM 2107 C CA . ALA A 1 272 ? 11.399 -4.954 -40.885 1.00 97.00 272 ALA A CA 1
ATOM 2108 C C . ALA A 1 272 ? 12.130 -3.906 -41.739 1.00 97.00 272 ALA A C 1
ATOM 2110 O O . ALA A 1 272 ? 11.507 -3.102 -42.432 1.00 97.00 272 ALA A O 1
ATOM 2111 N N . VAL A 1 273 ? 13.464 -3.943 -41.730 1.00 97.88 273 VAL A N 1
ATOM 2112 C CA . VAL A 1 273 ? 14.270 -3.161 -42.676 1.00 97.88 273 VAL A CA 1
ATOM 2113 C C . VAL A 1 273 ? 14.084 -3.754 -44.072 1.00 97.88 273 VAL A C 1
ATOM 2115 O O . VAL A 1 273 ? 14.416 -4.920 -44.293 1.00 97.88 273 VAL A O 1
ATOM 2118 N N . ILE A 1 274 ? 13.595 -2.950 -45.018 1.00 97.44 274 ILE A N 1
ATOM 2119 C CA . ILE A 1 274 ? 13.435 -3.363 -46.416 1.00 97.44 274 ILE A CA 1
ATOM 2120 C C . ILE A 1 274 ? 14.824 -3.486 -47.052 1.00 97.44 274 ILE A C 1
ATOM 2122 O O . ILE A 1 274 ? 15.550 -2.501 -47.182 1.00 97.44 274 ILE A O 1
ATOM 2126 N N . ARG A 1 275 ? 15.205 -4.706 -47.440 1.00 96.50 275 ARG A N 1
ATOM 2127 C CA . ARG A 1 275 ? 16.464 -5.002 -48.137 1.00 96.50 275 ARG A CA 1
ATOM 2128 C C . ARG A 1 275 ? 16.171 -5.714 -49.450 1.00 96.50 275 ARG A C 1
ATOM 2130 O O . ARG A 1 275 ? 15.213 -6.479 -49.532 1.00 96.50 275 ARG A O 1
ATOM 2137 N N . LYS A 1 276 ? 17.022 -5.502 -50.458 1.00 97.00 276 LYS A N 1
ATOM 2138 C CA . LYS A 1 276 ? 17.065 -6.410 -51.611 1.00 97.00 276 LYS A CA 1
ATOM 2139 C C . LYS A 1 276 ? 17.426 -7.820 -51.110 1.00 97.00 276 LYS A C 1
ATOM 2141 O O . LYS A 1 276 ? 18.238 -7.912 -50.183 1.00 97.00 276 LYS A O 1
ATOM 2146 N N . PRO A 1 277 ? 16.847 -8.892 -51.679 1.00 96.62 277 PRO A N 1
ATOM 2147 C CA . PRO A 1 277 ? 17.270 -10.254 -51.370 1.00 96.62 277 PRO A CA 1
ATOM 2148 C C . PRO A 1 277 ? 18.784 -10.422 -51.554 1.00 96.62 277 PRO A C 1
ATOM 2150 O O . PRO A 1 277 ? 19.383 -9.812 -52.438 1.00 96.62 277 PRO A O 1
ATOM 2153 N N . TYR A 1 278 ? 19.414 -11.224 -50.696 1.00 96.56 278 TYR A N 1
ATOM 2154 C CA . TYR A 1 278 ? 20.823 -11.570 -50.860 1.00 96.56 278 TYR A CA 1
ATOM 2155 C C . TYR A 1 278 ? 20.967 -12.574 -52.011 1.00 96.56 278 TYR A C 1
ATOM 2157 O O . TYR A 1 278 ? 20.483 -13.696 -51.910 1.00 96.56 278 TYR A O 1
ATOM 2165 N N . GLU A 1 279 ? 21.637 -12.162 -53.088 1.00 96.19 279 GLU A N 1
ATOM 2166 C CA . GLU A 1 279 ? 21.877 -12.978 -54.294 1.00 96.19 279 GLU A CA 1
ATOM 2167 C C . GLU A 1 279 ? 23.315 -13.535 -54.366 1.00 96.19 279 GLU A C 1
ATOM 2169 O O . GLU A 1 279 ? 23.722 -14.125 -55.365 1.00 96.19 279 GLU A O 1
ATOM 2174 N N . GLY A 1 280 ? 24.123 -13.325 -53.321 1.00 96.12 280 GLY A N 1
ATOM 2175 C CA . GLY A 1 280 ? 25.507 -13.796 -53.273 1.00 96.12 280 GLY A CA 1
ATOM 2176 C C . GLY A 1 280 ? 25.630 -15.305 -53.029 1.00 96.12 280 GLY A C 1
ATOM 2177 O O . GLY A 1 280 ? 24.678 -15.988 -52.654 1.00 96.12 280 GLY A O 1
ATOM 2178 N N . LYS A 1 281 ? 26.840 -15.840 -53.226 1.00 93.94 281 LYS A N 1
ATOM 2179 C CA . LYS A 1 281 ? 27.141 -17.255 -52.961 1.00 93.94 281 LYS A CA 1
ATOM 2180 C C . LYS A 1 281 ? 27.123 -17.542 -51.455 1.00 93.94 281 LYS A C 1
ATOM 2182 O O . LYS A 1 281 ? 27.747 -16.817 -50.687 1.00 93.94 281 LYS A O 1
ATOM 2187 N N . VAL A 1 282 ? 26.495 -18.647 -51.058 1.00 95.69 282 VAL A N 1
ATOM 2188 C CA . VAL A 1 282 ? 26.557 -19.203 -49.696 1.00 95.69 282 VAL A CA 1
ATOM 2189 C C . VAL A 1 282 ? 27.495 -20.414 -49.706 1.00 95.69 282 VAL A C 1
ATOM 2191 O O . VAL A 1 282 ? 27.478 -21.193 -50.659 1.00 95.69 282 VAL A O 1
ATOM 2194 N N . ILE A 1 283 ? 28.346 -20.557 -48.684 1.00 90.81 283 ILE A N 1
ATOM 2195 C CA . ILE A 1 283 ? 29.255 -21.706 -48.554 1.00 90.81 283 ILE A CA 1
ATOM 2196 C C . ILE A 1 283 ? 28.460 -23.010 -48.389 1.00 90.81 283 ILE A C 1
ATOM 2198 O O . ILE A 1 283 ? 27.442 -23.036 -47.700 1.00 90.81 283 ILE A O 1
ATOM 2202 N N . SER A 1 284 ? 28.917 -24.086 -49.026 1.00 84.31 284 SER A N 1
ATOM 2203 C CA . SER A 1 284 ? 28.402 -25.439 -48.790 1.00 84.31 284 SER A CA 1
ATOM 2204 C C . SER A 1 284 ? 29.040 -25.978 -47.506 1.00 84.31 284 SER A C 1
ATOM 2206 O O . SER A 1 284 ? 30.269 -25.997 -47.426 1.00 84.31 284 SER A O 1
ATOM 2208 N N . VAL A 1 285 ? 28.230 -26.373 -46.519 1.00 71.31 285 VAL A N 1
ATOM 2209 C CA . VAL A 1 285 ? 28.682 -27.069 -45.296 1.00 71.31 285 VAL A CA 1
ATOM 2210 C C . VAL A 1 285 ? 28.359 -28.547 -45.418 1.00 71.31 285 VAL A C 1
ATOM 2212 O O . VAL A 1 285 ? 27.226 -28.841 -45.862 1.00 71.31 285 VAL A O 1
#

pLDDT: mean 98.24, std 2.09, range [71.31, 98.94]

Sequence (285 aa):
GHELCRPEEVEAEATQRAITIAHAVNCPLYVVHVMSKSAAKVVSNARRNGRVVFGEPIAAGLGTDGTNYWHKEWAHAAGFVMGPPLRPDPSTPGFLMDLLANDDLSVTGTDNCTFSVCQKALGKDDFTKIPNGVNGVEDRMSIIWEKGVHSGKMDENRFVAVTSSNAAKIFNFYPQKGRIAQNSDADVVIWDPKMKRSISAKTHHQAVDYNIFEGMECHGVPLVTISRGKVVYDDGQLQVSPGHGTFIHRQPFSEFVYKRIKQRDQVRTPTAVIRKPYEGKVISV

Radius of gyration: 22.74 Å; Cα contacts (8 Å, |Δi|>4): 508; chains: 1; bounding box: 54×44×78 Å

InterPro domains:
  IPR006680 Amidohydrolase-related [PF01979] (98-232)
  IPR011059 Metal-dependent hydrolase, composite domain superfamily [G3DSA:2.30.40.10] (220-265)
  IPR011059 Metal-dependent hydrolase, composite domain superfamily [SSF51338] (148-254)
  IPR032466 Metal-dependent hydrolase [SSF51556] (2-178)
  IPR050378 Metallo-dependent Hydrolases Superfamily [PTHR11647] (1-270)

Mean predicted aligned error: 2.87 Å

Foldseek 3Di:
DQCVVQDVVNLLVVLLVVLVVCVVVLHAEEAEANQFPSSLVSLLVCVVVVGRYAYEHELDSQQFAQCQCVDPDPLSNLQQAAPVGGHNPGCRNLSVLLCLQVRSHFAYDHQADADASVQQCCCVVHNVRRDHHHHDPQPRLQSSLFRHDVVPSHHVVSSLRRYKVRCCLVQANPPLTSDPDPNHFPFDFDKQQADKDFDFLVLDPDPYNGHNRHRDITGIDGQWTAGRNRTQDHPSDGDDDPPPDDDDDHDPDRCSRCVVSVVCVVPVDDDDDDDDDDPDDDDDD

Solvent-accessible surface area (backbone atoms only — not comparable to full-atom values): 16037 Å² total; per-residue (Å²): 107,70,47,78,76,55,47,57,65,61,54,23,51,54,49,47,52,52,52,52,56,28,55,76,70,64,41,75,43,75,44,70,63,44,44,39,62,60,30,47,49,46,46,31,53,40,39,75,73,67,45,60,62,46,30,20,38,20,34,52,34,45,65,44,50,24,55,49,62,72,43,89,51,62,68,63,20,50,53,62,36,33,85,72,40,47,39,62,56,77,62,38,16,62,52,50,42,49,33,43,52,71,58,45,23,46,31,56,51,35,73,61,36,71,63,35,68,77,56,32,49,68,13,73,92,40,63,90,51,32,65,64,22,31,67,26,78,83,49,32,64,27,43,48,32,29,62,24,39,75,66,66,61,31,53,72,68,55,49,48,31,31,69,32,28,38,51,19,33,62,64,36,42,54,59,45,38,55,47,96,52,91,88,26,54,45,64,47,69,46,68,37,71,80,46,70,47,69,39,39,48,89,74,55,91,65,93,41,82,61,45,90,55,55,73,41,76,25,35,33,40,78,52,32,37,27,54,81,72,35,73,33,29,45,88,93,40,80,55,74,59,94,76,77,74,75,89,82,89,60,62,82,78,21,61,80,61,36,54,66,41,58,52,42,65,71,73,62,65,86,76,83,83,90,69,82,81,87,83,71,90,76,86,88,128

Organism: Nothobranchius furzeri (NCBI:txid105023)

Secondary structure (DSSP, 8-state):
-TTTTS-HHHHHHHHHHHHHHHHHTT--EEE-S---HHHHHHHHHHHHTT--EEE--BHHHHH--GGGGG-SSHHHHHHT--SSPPPS-TTHHHHHHHHHHTTSS---B--B----HHHHGGGSS-GGGSPP-B--TTTHHHHHIIIIIITTSS-HHHHHIIIIIHHHHHTT-TTTSSS-STTS---EEEEEEEEEEE--TTT-SSSSS--TTTT-EEEEEEEEEEETTEEEEETTEE---TT-S------SS-HHHHHHHHHHHHH------------SPPPP-

Nearest PDB structures (foldseek):
  4gz7-assembly1_A  TM=1.001E+00  e=3.812E-47  Tetraodon nigroviridis
  2vr2-assembly1_A  TM=1.000E+00  e=1.408E-43  Homo sapiens
  9c86-assembly1_A  TM=9.868E-01  e=1.654E-38  Rattus norvegicus
  4bkn-assembly1_B  TM=9.948E-01  e=6.435E-38  Homo sapiens
  4b3z-assembly1_D  TM=9.915E-01  e=2.081E-37  Homo sapiens